Protein AF-A0A4U8TA35-F1 (afdb_monomer_lite)

Secondary structure (DSSP, 8-state):
-BT--S-TTSHHHHHHHHHHHTT-----B-TT-EEETTEEEBSSHHHHHHHHHHTT----EEEE-S-GGGHHHHHHHHHHHHHHTT-TT--S--S---S------------------------PPP-PPPPTHHHHHHHT-S--TTT-EEEEPTT---HHHHHHHHHTT-EEE-S--HHHHHHHHH----

InterPro domains:
  IPR003781 CoA-binding [PF13380] (1-81)
  IPR036291 NAD(P)-binding domain superfamily [SSF51735] (1-81)

Sequence (190 aa):
MVGLSPNVDKASYHVASFLLEKGYNIIPIYPKGGEILSKKAYTSLKEAFKDMCANNIQCDIIDIFRKSEALPSIVNEICMLGKLDSKQNLTNQSILNIADTLPSQNSPVNHKKVEKKLGFITSTPNPTQPNKSTEAAEILRPFNINNLCVWVQLGLHNSEAALIAKHHNLLYEEDSCIKLEYLRIFDKQC

Radius of gyration: 25.42 Å; chains: 1; bounding box: 47×54×79 Å

Organism: NCBI:txid50960

Structure (mmCIF, N/CA/C/O backbone):
data_AF-A0A4U8TA35-F1
#
_entry.id   AF-A0A4U8TA35-F1
#
loop_
_atom_site.group_PDB
_atom_site.id
_atom_site.type_symbol
_atom_site.label_atom_id
_atom_site.label_alt_id
_atom_site.label_comp_id
_atom_site.label_asym_id
_atom_site.label_entity_id
_atom_site.label_seq_id
_atom_site.pdbx_PDB_ins_code
_atom_site.Cartn_x
_atom_site.Cartn_y
_atom_site.Cartn_z
_atom_site.occupancy
_atom_site.B_iso_or_equiv
_atom_site.auth_seq_id
_atom_site.auth_comp_id
_atom_site.auth_asym_id
_atom_site.auth_atom_id
_atom_site.pdbx_PDB_model_num
ATOM 1 N N . MET A 1 1 ? 0.022 3.050 2.422 1.00 98.12 1 MET A N 1
ATOM 2 C CA . MET A 1 1 ? 0.532 2.566 1.122 1.00 98.12 1 MET A CA 1
ATOM 3 C C . MET A 1 1 ? 2.047 2.709 1.065 1.00 98.12 1 MET A C 1
ATOM 5 O O . MET A 1 1 ? 2.566 3.821 1.134 1.00 98.12 1 MET A O 1
ATOM 9 N N . VAL A 1 2 ? 2.761 1.588 0.988 1.00 98.56 2 VAL A N 1
ATOM 10 C CA . VAL A 1 2 ? 4.225 1.508 1.030 1.00 98.56 2 VAL A CA 1
ATOM 11 C C . VAL A 1 2 ? 4.807 1.536 -0.375 1.00 98.56 2 VAL A C 1
ATOM 13 O O . VAL A 1 2 ? 4.523 0.663 -1.187 1.00 98.56 2 VAL A O 1
ATOM 16 N N . GLY A 1 3 ? 5.664 2.516 -0.665 1.00 97.75 3 GLY A N 1
ATOM 17 C CA . GLY A 1 3 ? 6.230 2.690 -2.007 1.00 97.75 3 GLY A CA 1
ATOM 18 C C . GLY A 1 3 ? 5.351 3.515 -2.951 1.00 97.75 3 GLY A C 1
ATOM 19 O O . GLY A 1 3 ? 5.495 3.409 -4.171 1.00 97.75 3 GLY A O 1
ATOM 20 N N . LEU A 1 4 ? 4.468 4.359 -2.410 1.00 98.31 4 LEU A N 1
ATOM 21 C CA . LEU A 1 4 ? 3.754 5.356 -3.207 1.00 98.31 4 LEU A CA 1
ATOM 22 C C . LEU A 1 4 ? 4.761 6.378 -3.760 1.00 98.31 4 LEU A C 1
ATOM 24 O O . LEU A 1 4 ? 5.454 7.055 -3.003 1.00 98.31 4 LEU A O 1
ATOM 28 N N . SER A 1 5 ? 4.889 6.439 -5.086 1.00 97.69 5 SER A N 1
ATOM 29 C CA . SER A 1 5 ? 5.791 7.362 -5.778 1.00 97.69 5 SER A CA 1
ATOM 30 C C . SER A 1 5 ? 5.071 8.675 -6.098 1.00 97.69 5 SER A C 1
ATOM 32 O O . SER A 1 5 ? 3.899 8.618 -6.452 1.00 97.69 5 SER A O 1
ATOM 34 N N . PRO A 1 6 ? 5.745 9.842 -6.055 1.00 97.44 6 PRO A N 1
ATOM 35 C CA . PRO A 1 6 ? 5.184 11.098 -6.565 1.00 97.44 6 PRO A CA 1
ATOM 36 C C . PRO A 1 6 ? 5.146 11.176 -8.099 1.00 97.44 6 PRO A C 1
ATOM 38 O O . PRO A 1 6 ? 4.569 12.111 -8.643 1.00 97.44 6 PRO A O 1
ATOM 41 N N . ASN A 1 7 ? 5.802 10.249 -8.804 1.00 97.62 7 ASN A N 1
ATOM 42 C CA . ASN A 1 7 ? 5.814 10.246 -10.262 1.00 97.62 7 ASN A CA 1
ATOM 43 C C . ASN A 1 7 ? 4.465 9.734 -10.794 1.00 97.62 7 ASN A C 1
ATOM 45 O O . ASN A 1 7 ? 4.104 8.584 -10.538 1.00 97.62 7 ASN A O 1
ATOM 49 N N . VAL A 1 8 ? 3.786 10.584 -11.569 1.00 97.56 8 VAL A N 1
ATOM 50 C CA . VAL A 1 8 ? 2.464 10.332 -12.154 1.00 97.56 8 VAL A CA 1
ATOM 51 C C . VAL A 1 8 ? 2.419 9.125 -13.084 1.00 97.56 8 VAL A C 1
ATOM 53 O O . VAL A 1 8 ? 1.368 8.518 -13.188 1.00 97.56 8 VAL A O 1
ATOM 56 N N . ASP A 1 9 ? 3.543 8.726 -13.682 1.00 97.88 9 ASP A N 1
ATOM 57 C CA . ASP A 1 9 ? 3.626 7.581 -14.600 1.00 97.88 9 ASP A CA 1
ATOM 58 C C . ASP A 1 9 ? 3.715 6.232 -13.866 1.00 97.88 9 ASP A C 1
ATOM 60 O O . ASP A 1 9 ? 3.766 5.161 -14.479 1.00 97.88 9 ASP A O 1
ATOM 64 N N . LYS A 1 10 ? 3.845 6.244 -12.533 1.00 98.06 10 LYS A N 1
ATOM 65 C CA . LYS A 1 10 ? 3.997 5.017 -11.748 1.00 98.06 10 LYS A CA 1
ATOM 66 C C . LYS A 1 10 ? 2.636 4.433 -11.403 1.00 98.06 10 LYS A C 1
ATOM 68 O O . LYS A 1 10 ? 1.747 5.128 -10.925 1.00 98.06 10 LYS A O 1
ATOM 73 N N . ALA A 1 11 ? 2.532 3.108 -11.515 1.00 97.69 11 ALA A N 1
ATOM 74 C CA . ALA A 1 11 ? 1.341 2.359 -11.118 1.00 97.69 11 ALA A CA 1
ATOM 75 C C . ALA A 1 11 ? 0.879 2.697 -9.691 1.00 97.69 11 ALA A C 1
ATOM 77 O O . ALA A 1 11 ? -0.315 2.860 -9.461 1.00 97.69 11 ALA A O 1
ATOM 78 N N . SER A 1 12 ? 1.817 2.885 -8.754 1.00 98.12 12 SER A N 1
ATOM 79 C CA . SER A 1 12 ? 1.490 3.272 -7.381 1.00 98.12 12 SER A CA 1
ATOM 80 C C . SER A 1 12 ? 0.775 4.625 -7.300 1.00 98.12 12 SER A C 1
ATOM 82 O O . SER A 1 12 ? -0.188 4.749 -6.551 1.00 98.12 12 SER A O 1
ATOM 84 N N . TYR A 1 13 ? 1.163 5.612 -8.114 1.00 98.56 13 TYR A N 1
ATOM 85 C CA . TYR A 1 13 ? 0.468 6.899 -8.180 1.00 98.56 13 TYR A CA 1
ATOM 86 C C . TYR A 1 13 ? -0.964 6.723 -8.693 1.00 98.56 13 TYR A C 1
ATOM 88 O O . TYR A 1 13 ? -1.910 7.132 -8.027 1.00 98.56 13 TYR A O 1
ATOM 96 N N . HIS A 1 14 ? -1.142 6.035 -9.825 1.00 98.31 14 HIS A N 1
ATOM 97 C CA . HIS A 1 14 ? -2.466 5.816 -10.414 1.00 98.31 14 HIS A CA 1
ATOM 98 C C . HIS A 1 14 ? -3.417 5.020 -9.513 1.00 98.31 14 HIS A C 1
ATOM 100 O O . HIS A 1 14 ? -4.607 5.329 -9.451 1.00 98.31 14 HIS A O 1
ATOM 106 N N . VAL A 1 15 ? -2.918 3.987 -8.827 1.00 98.44 15 VAL A N 1
ATOM 107 C CA . VAL A 1 15 ? -3.723 3.196 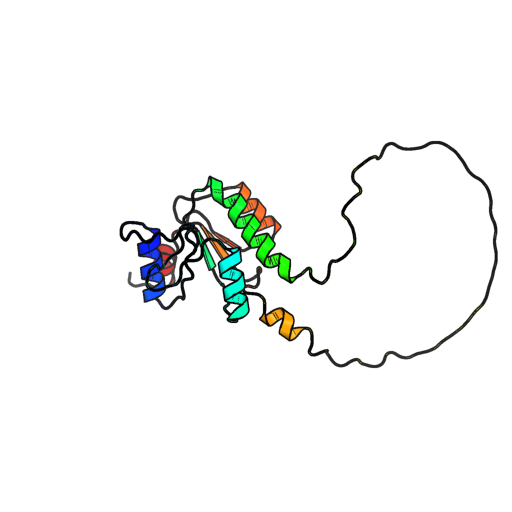-7.885 1.00 98.44 15 VAL A CA 1
ATOM 108 C C . VAL A 1 15 ? -4.117 4.043 -6.675 1.00 98.44 15 VAL A C 1
ATOM 110 O O . VAL A 1 15 ? -5.282 4.023 -6.285 1.00 98.44 15 VAL A O 1
ATOM 113 N N . ALA A 1 16 ? -3.200 4.844 -6.127 1.00 98.44 16 ALA A N 1
ATOM 114 C CA . ALA A 1 16 ? -3.514 5.744 -5.020 1.00 98.44 16 ALA A CA 1
ATOM 115 C C . ALA A 1 16 ? -4.544 6.814 -5.403 1.00 98.44 16 ALA A C 1
ATOM 117 O O . ALA A 1 16 ? -5.494 7.024 -4.652 1.00 98.44 16 ALA A O 1
ATOM 118 N N . SER A 1 17 ? -4.392 7.458 -6.566 1.00 98.31 17 SER A N 1
ATOM 119 C CA . SER A 1 17 ? -5.370 8.426 -7.083 1.00 98.31 17 SER A CA 1
ATOM 120 C C . SER A 1 17 ? -6.755 7.800 -7.214 1.00 98.31 17 SER A C 1
ATOM 122 O O . SER A 1 17 ? -7.724 8.359 -6.715 1.00 98.31 17 SER A O 1
ATOM 124 N N . PHE A 1 18 ? -6.835 6.598 -7.792 1.00 98.12 18 PHE A N 1
ATOM 125 C CA . PHE A 1 18 ? -8.090 5.860 -7.907 1.00 98.12 18 PHE A CA 1
ATOM 126 C C . PHE A 1 18 ? -8.733 5.583 -6.538 1.00 98.12 18 PHE A C 1
ATOM 128 O O . PHE A 1 18 ? -9.924 5.815 -6.358 1.00 98.12 18 PHE A O 1
ATOM 135 N N . LEU A 1 19 ? -7.963 5.111 -5.553 1.00 98.12 19 LEU A N 1
ATOM 136 C CA . LEU A 1 19 ? -8.498 4.843 -4.214 1.00 98.12 19 LEU A CA 1
ATOM 137 C C . LEU A 1 19 ? -8.971 6.131 -3.517 1.00 98.12 19 LEU A C 1
ATOM 139 O O . LEU A 1 19 ? -10.016 6.119 -2.868 1.00 98.12 19 LEU A O 1
ATOM 143 N N . LEU A 1 20 ? -8.259 7.251 -3.686 1.00 97.94 20 LEU A N 1
ATOM 144 C CA . LEU A 1 20 ? -8.697 8.558 -3.181 1.00 97.94 20 LEU A CA 1
ATOM 145 C C . LEU A 1 20 ? -10.021 9.000 -3.822 1.00 97.94 20 LEU A C 1
ATOM 147 O O . LEU A 1 20 ? -10.919 9.439 -3.108 1.00 97.94 20 LEU A O 1
ATOM 151 N N . GLU A 1 21 ? -10.174 8.844 -5.141 1.00 97.25 21 GLU A N 1
ATOM 152 C CA . GLU A 1 21 ? -11.424 9.142 -5.862 1.00 97.25 21 GLU A CA 1
ATOM 153 C C . GLU A 1 21 ? -12.600 8.293 -5.363 1.00 97.25 21 GLU A C 1
ATOM 155 O O . GLU A 1 21 ? -13.730 8.773 -5.293 1.00 97.25 21 GLU A O 1
ATOM 160 N N . LYS A 1 22 ? -12.341 7.039 -4.970 1.00 96.81 22 LYS A N 1
ATOM 161 C CA . LYS A 1 22 ? -13.341 6.146 -4.362 1.00 96.81 22 LYS A CA 1
ATOM 162 C C . LYS A 1 22 ? -13.596 6.427 -2.872 1.00 96.81 22 LYS A C 1
ATOM 164 O O . LYS A 1 22 ? -14.400 5.729 -2.261 1.00 96.81 22 LYS A O 1
ATOM 169 N N . GLY A 1 23 ? -12.957 7.446 -2.293 1.00 96.75 23 GLY A N 1
ATOM 170 C CA . GLY A 1 23 ? -13.204 7.908 -0.925 1.00 96.75 23 GLY A CA 1
ATOM 171 C C . GLY A 1 23 ? -12.348 7.243 0.155 1.00 96.75 23 GLY A C 1
ATOM 172 O O . GLY A 1 23 ? -12.594 7.467 1.340 1.00 96.75 23 GLY A O 1
ATOM 173 N N . TYR A 1 24 ? -11.333 6.453 -0.210 1.00 97.06 24 TYR A N 1
ATOM 174 C CA . TYR A 1 24 ? -10.387 5.912 0.768 1.00 97.06 24 TYR A CA 1
ATOM 175 C C . TYR A 1 24 ? -9.421 6.993 1.255 1.00 97.06 24 TYR A C 1
ATOM 177 O O . TYR A 1 24 ? -8.998 7.868 0.499 1.00 97.06 24 TYR A O 1
ATOM 185 N N . ASN A 1 25 ? -8.994 6.901 2.514 1.00 96.62 25 ASN A N 1
ATOM 186 C CA . ASN A 1 25 ? -7.897 7.720 3.015 1.00 96.62 25 ASN A CA 1
ATOM 187 C C . ASN A 1 25 ? -6.554 7.021 2.764 1.00 96.62 25 ASN A C 1
ATOM 189 O O . ASN A 1 25 ? -6.333 5.903 3.222 1.00 96.62 25 ASN A O 1
ATOM 193 N N . ILE A 1 26 ? -5.635 7.696 2.072 1.00 97.75 26 ILE A N 1
ATOM 194 C CA . ILE A 1 26 ? -4.298 7.166 1.788 1.00 97.75 26 ILE A CA 1
ATOM 195 C C . ILE A 1 26 ? -3.256 7.839 2.680 1.00 97.75 26 ILE A C 1
ATOM 197 O O . ILE A 1 26 ? -3.168 9.064 2.743 1.00 97.75 26 ILE A O 1
ATOM 201 N N . ILE A 1 27 ? -2.426 7.007 3.314 1.00 98.06 27 ILE A N 1
ATOM 202 C CA . ILE A 1 27 ? -1.228 7.404 4.062 1.00 98.06 27 ILE A CA 1
ATOM 203 C C . ILE A 1 27 ? 0.008 6.953 3.260 1.00 98.06 27 ILE A C 1
ATOM 205 O O . ILE A 1 27 ? 0.281 5.744 3.187 1.00 98.06 27 ILE A O 1
ATOM 209 N N . PRO A 1 28 ? 0.729 7.879 2.598 1.00 98.44 28 PRO A N 1
ATOM 210 C CA . PRO A 1 28 ? 1.915 7.560 1.806 1.00 98.44 28 PRO A CA 1
ATOM 211 C C . PRO A 1 28 ? 3.125 7.216 2.680 1.00 98.44 28 PRO A C 1
ATOM 213 O O . PRO A 1 28 ? 3.511 8.002 3.543 1.00 98.44 28 PRO A O 1
ATOM 216 N N . ILE A 1 29 ? 3.788 6.094 2.391 1.00 98.44 29 ILE A N 1
ATOM 217 C CA . ILE A 1 29 ? 5.139 5.803 2.888 1.00 98.44 29 ILE A CA 1
ATOM 218 C C . ILE A 1 29 ? 6.109 5.856 1.711 1.00 98.44 29 ILE A C 1
ATOM 220 O O . ILE A 1 29 ? 6.053 5.022 0.797 1.00 98.44 29 ILE A O 1
ATOM 224 N N . TYR A 1 30 ? 7.010 6.831 1.743 1.00 98.00 30 TYR A N 1
ATOM 225 C CA . TYR A 1 30 ? 8.006 7.075 0.712 1.00 98.00 30 TYR A CA 1
ATOM 226 C C . TYR A 1 30 ? 9.322 7.517 1.369 1.00 98.00 30 TYR A C 1
ATOM 228 O O . TYR A 1 30 ? 9.330 8.542 2.044 1.00 98.00 30 TYR A O 1
ATOM 236 N N . PRO A 1 31 ? 10.455 6.812 1.170 1.00 95.75 31 PRO A N 1
ATOM 237 C CA . PRO A 1 31 ? 11.688 7.072 1.926 1.00 95.75 31 PRO A CA 1
ATOM 238 C C . PRO A 1 31 ? 12.234 8.503 1.844 1.00 95.75 31 PRO A C 1
ATOM 240 O O . PRO A 1 31 ? 12.950 8.931 2.740 1.00 95.75 31 PRO A O 1
ATOM 243 N N . LYS A 1 32 ? 11.916 9.246 0.774 1.00 97.12 32 LYS A N 1
ATOM 244 C CA . LYS A 1 32 ? 12.340 10.648 0.619 1.00 97.12 32 LYS A CA 1
ATOM 245 C C . LYS A 1 32 ? 11.408 11.647 1.321 1.00 97.12 32 LYS A C 1
ATOM 247 O O . LYS A 1 32 ? 11.719 12.831 1.341 1.00 97.12 32 LYS A O 1
ATOM 252 N N . GLY A 1 33 ? 10.282 11.184 1.865 1.00 95.88 33 GLY A N 1
ATOM 253 C CA . GLY A 1 33 ? 9.245 12.018 2.465 1.00 95.88 33 GLY A CA 1
ATOM 254 C C . GLY A 1 33 ? 8.616 12.997 1.469 1.00 95.88 33 GLY A C 1
ATOM 255 O O . GLY A 1 33 ? 8.610 12.753 0.258 1.00 95.88 33 GLY A O 1
ATOM 256 N N . GLY A 1 34 ? 8.098 14.106 1.997 1.00 96.50 34 GLY A N 1
ATOM 257 C CA . GLY A 1 34 ? 7.492 15.195 1.230 1.00 96.50 34 GLY A CA 1
ATOM 258 C C . GLY A 1 34 ? 5.966 15.139 1.227 1.00 96.50 34 GLY A C 1
ATOM 259 O O . GLY A 1 34 ? 5.347 14.721 2.204 1.00 96.50 34 GLY A O 1
ATOM 260 N N . GLU A 1 35 ? 5.365 15.564 0.122 1.00 97.62 35 GLU A N 1
ATOM 261 C CA . GLU A 1 35 ? 3.920 15.537 -0.093 1.00 97.62 35 GLU A CA 1
ATOM 262 C C . GLU A 1 35 ? 3.618 14.783 -1.390 1.00 97.62 35 GLU A C 1
ATOM 264 O O . GLU A 1 35 ? 4.269 15.001 -2.414 1.00 97.62 35 GLU A O 1
ATOM 269 N N . ILE A 1 36 ? 2.656 13.864 -1.343 1.00 98.19 36 ILE A N 1
ATOM 270 C CA . ILE A 1 36 ? 2.201 13.094 -2.504 1.00 98.19 36 ILE A CA 1
ATOM 271 C C . ILE A 1 36 ? 0.678 13.100 -2.486 1.00 98.19 36 ILE A C 1
ATOM 273 O O . ILE A 1 36 ? 0.087 12.738 -1.472 1.00 98.19 36 ILE A O 1
ATOM 277 N N . LEU A 1 37 ? 0.043 13.501 -3.593 1.00 97.50 37 LEU A N 1
ATOM 278 C CA . LEU A 1 37 ? -1.423 13.590 -3.703 1.00 97.50 37 LEU A CA 1
ATOM 279 C C . LEU A 1 37 ? -2.052 14.435 -2.576 1.00 97.50 37 LEU A C 1
ATOM 281 O O . LEU A 1 37 ? -3.078 14.065 -2.009 1.00 97.50 37 LEU A O 1
ATOM 285 N N . SER A 1 38 ? -1.395 15.543 -2.209 1.00 97.56 38 SER A N 1
ATOM 286 C CA . SER A 1 38 ? -1.799 16.423 -1.099 1.00 97.56 38 SER A CA 1
ATOM 287 C C . SER A 1 38 ? -1.893 15.729 0.265 1.00 97.56 38 SER A C 1
ATOM 289 O O . SER A 1 38 ? -2.607 16.169 1.166 1.00 97.56 38 SER A O 1
ATOM 291 N N . LYS A 1 39 ? -1.162 14.623 0.432 1.00 97.56 39 LYS A N 1
ATOM 292 C CA . LYS A 1 39 ? -0.999 13.900 1.692 1.00 97.56 39 LYS A CA 1
ATOM 293 C C . LYS A 1 39 ? 0.467 13.953 2.108 1.00 97.56 39 LYS A C 1
ATOM 295 O O . LYS A 1 39 ? 1.367 13.755 1.289 1.00 97.56 39 LYS A O 1
ATOM 300 N N . LYS A 1 40 ? 0.708 14.170 3.401 1.00 97.88 40 LYS A N 1
ATOM 301 C CA . LYS A 1 40 ? 2.045 14.076 3.998 1.00 97.88 40 LYS A CA 1
ATOM 302 C C . LYS A 1 40 ? 2.606 12.670 3.776 1.00 97.88 40 LYS A C 1
ATOM 304 O O . LYS A 1 40 ? 1.974 11.690 4.162 1.00 97.88 40 LYS A O 1
ATOM 309 N N . ALA A 1 41 ? 3.790 12.578 3.181 1.00 98.31 41 ALA A N 1
ATOM 310 C CA . ALA A 1 41 ? 4.492 11.321 2.983 1.00 98.31 41 ALA A CA 1
ATOM 311 C C . ALA A 1 41 ? 5.486 11.067 4.117 1.00 98.31 41 ALA A C 1
ATOM 313 O O . ALA A 1 41 ? 6.387 11.870 4.367 1.00 98.31 41 ALA A O 1
ATOM 314 N N . TYR A 1 42 ? 5.332 9.923 4.777 1.00 98.38 42 TYR A N 1
ATOM 315 C CA . TYR A 1 42 ? 6.196 9.494 5.871 1.00 98.38 42 TYR A CA 1
ATOM 316 C C . TYR A 1 42 ? 7.372 8.692 5.336 1.00 98.38 42 TYR A C 1
ATOM 318 O O . TYR A 1 42 ? 7.270 7.984 4.331 1.00 98.38 42 TYR A O 1
ATOM 326 N N . THR A 1 43 ? 8.496 8.769 6.038 1.00 97.69 43 THR A N 1
ATOM 327 C CA . THR A 1 43 ? 9.733 8.106 5.605 1.00 97.69 43 THR A CA 1
ATOM 328 C C . THR A 1 43 ? 9.780 6.625 5.981 1.00 97.69 43 THR A C 1
ATOM 330 O O . THR A 1 43 ? 10.532 5.858 5.380 1.00 97.69 43 THR A O 1
ATOM 333 N N . SER A 1 44 ? 8.955 6.206 6.946 1.00 96.50 44 SER A N 1
ATOM 334 C CA . SER A 1 44 ? 8.885 4.834 7.455 1.00 96.50 44 SER A CA 1
ATOM 335 C C . SER A 1 44 ? 7.482 4.473 7.949 1.00 96.50 44 SER A C 1
ATOM 337 O O . SER A 1 44 ? 6.688 5.353 8.287 1.00 96.50 44 SER A O 1
ATOM 339 N N . LEU A 1 45 ? 7.198 3.168 8.034 1.00 94.81 45 LEU A N 1
ATOM 340 C CA . LEU A 1 45 ? 5.962 2.646 8.631 1.00 94.81 45 LEU A CA 1
ATOM 341 C C . LEU A 1 45 ? 5.829 3.072 10.095 1.00 94.81 45 LEU A C 1
ATOM 343 O O . LEU A 1 45 ? 4.778 3.554 10.505 1.00 94.81 45 LEU A O 1
ATOM 347 N N . LYS A 1 46 ? 6.920 2.974 10.860 1.00 92.81 46 LYS A N 1
ATOM 348 C CA . LYS A 1 46 ? 6.965 3.386 12.267 1.00 92.81 46 LYS A CA 1
ATOM 349 C C . LYS A 1 46 ? 6.547 4.844 12.487 1.00 92.81 46 LYS A C 1
ATOM 351 O O . LYS A 1 46 ? 5.802 5.129 13.422 1.00 92.81 46 LYS A O 1
ATOM 356 N N . GLU A 1 47 ? 7.040 5.768 11.661 1.00 94.44 47 GLU A N 1
ATOM 357 C CA . GLU A 1 47 ? 6.699 7.191 11.774 1.00 94.44 47 GLU A CA 1
ATOM 358 C C . GLU A 1 47 ? 5.214 7.433 11.485 1.00 94.44 47 GLU A C 1
ATOM 360 O O . GLU A 1 47 ? 4.539 8.100 12.268 1.00 94.44 47 GLU A O 1
ATOM 365 N N . ALA A 1 48 ? 4.701 6.843 10.403 1.00 94.56 48 ALA A N 1
ATOM 366 C CA . ALA A 1 48 ? 3.291 6.945 10.049 1.00 94.56 48 ALA A CA 1
ATOM 367 C C . ALA A 1 48 ? 2.391 6.379 11.148 1.00 94.56 48 ALA A C 1
ATOM 369 O O . ALA A 1 48 ? 1.441 7.036 11.557 1.00 94.56 48 ALA A O 1
ATOM 370 N N . PHE A 1 49 ? 2.716 5.201 11.681 1.00 90.25 49 PHE A N 1
ATOM 371 C CA . PHE A 1 49 ? 1.914 4.571 12.729 1.00 90.25 49 PHE A CA 1
ATOM 372 C C . PHE A 1 49 ? 1.871 5.394 14.008 1.00 90.25 49 PHE A C 1
ATOM 374 O O . PHE A 1 49 ? 0.803 5.538 14.590 1.00 90.25 49 PHE A O 1
ATOM 381 N N . LYS A 1 50 ? 2.991 6.002 14.414 1.00 90.25 50 LYS A N 1
ATOM 382 C CA . LYS A 1 50 ? 3.005 6.906 15.569 1.00 90.25 50 LYS A CA 1
ATOM 383 C C . LYS A 1 50 ? 2.024 8.068 15.388 1.00 90.25 50 LYS A C 1
ATOM 385 O O . LYS A 1 50 ? 1.324 8.429 16.332 1.00 90.25 50 LYS A O 1
ATOM 390 N N . ASP A 1 51 ? 1.982 8.649 14.193 1.00 92.50 51 ASP A N 1
ATOM 391 C CA . ASP A 1 51 ? 1.067 9.747 13.884 1.00 92.50 51 ASP A CA 1
ATOM 392 C C . ASP A 1 51 ? -0.391 9.264 13.823 1.00 92.50 51 ASP A C 1
ATOM 394 O O . ASP A 1 51 ? -1.285 9.907 14.365 1.00 92.50 51 ASP A O 1
ATOM 398 N N . MET A 1 52 ? -0.639 8.083 13.253 1.00 91.25 52 MET A N 1
ATOM 399 C CA . MET A 1 52 ? -1.967 7.462 13.237 1.00 91.25 52 MET A CA 1
ATOM 400 C C . MET A 1 52 ? -2.504 7.203 14.648 1.00 91.25 52 MET A C 1
ATOM 402 O O . MET A 1 52 ? -3.643 7.567 14.921 1.00 91.25 52 MET A O 1
ATOM 406 N N . CYS A 1 53 ? -1.684 6.667 15.561 1.00 86.81 53 CYS A N 1
ATOM 407 C CA . CYS A 1 53 ? -2.043 6.505 16.976 1.00 86.81 53 CYS A CA 1
ATOM 408 C C . CYS A 1 53 ? -2.438 7.837 17.616 1.00 86.81 53 CYS A C 1
ATOM 410 O O . CYS A 1 53 ? -3.469 7.931 18.277 1.00 86.81 53 CYS A O 1
ATOM 412 N N . ALA A 1 54 ? -1.618 8.874 17.417 1.00 88.25 54 ALA A N 1
ATOM 413 C CA . ALA A 1 54 ? -1.838 10.187 18.019 1.00 88.25 54 ALA A CA 1
ATOM 414 C C . ALA A 1 54 ? -3.138 10.848 17.532 1.00 88.25 54 ALA A C 1
ATOM 416 O O . ALA A 1 54 ? -3.760 11.600 18.278 1.00 88.25 54 ALA A O 1
ATOM 417 N N . ASN A 1 55 ? -3.552 10.545 16.300 1.00 89.00 55 ASN A N 1
ATOM 418 C CA . ASN A 1 55 ? -4.759 11.081 15.678 1.00 89.00 55 ASN A CA 1
ATOM 419 C C . ASN A 1 55 ? -5.938 10.090 15.682 1.00 89.00 55 ASN A C 1
ATOM 421 O O . ASN A 1 55 ? -6.957 10.361 15.050 1.00 89.00 55 ASN A O 1
ATOM 425 N N . ASN A 1 56 ? -5.815 8.955 16.381 1.00 88.00 56 ASN A N 1
ATOM 426 C CA . ASN A 1 56 ? -6.836 7.908 16.467 1.00 88.00 56 ASN A CA 1
ATOM 427 C C . ASN A 1 56 ? -7.322 7.396 15.090 1.00 88.00 56 ASN A C 1
ATOM 429 O O . ASN A 1 56 ? -8.514 7.178 14.869 1.00 88.00 56 ASN A O 1
ATOM 433 N N . ILE A 1 57 ? -6.394 7.238 14.144 1.00 89.25 57 ILE A N 1
ATOM 434 C CA . ILE A 1 57 ? -6.664 6.755 12.786 1.00 89.25 57 ILE A CA 1
ATOM 435 C C . ILE A 1 57 ? -6.396 5.250 12.728 1.00 89.25 57 ILE A C 1
ATOM 437 O O . ILE A 1 57 ? -5.301 4.802 13.066 1.00 89.25 57 ILE A O 1
ATOM 441 N N . GLN A 1 58 ? -7.376 4.488 12.243 1.00 88.50 58 GLN A N 1
ATOM 442 C CA . GLN A 1 58 ? -7.249 3.050 12.003 1.00 88.50 58 GLN A CA 1
ATOM 443 C C . GLN A 1 58 ? -6.721 2.752 10.590 1.00 88.50 58 GLN A C 1
ATOM 445 O O . GLN A 1 58 ? -6.984 3.499 9.645 1.00 88.50 58 GLN A O 1
ATOM 450 N N . CYS A 1 59 ? -5.972 1.659 10.448 1.00 91.50 59 CYS A N 1
ATOM 451 C CA . CYS A 1 59 ? -5.496 1.118 9.180 1.00 91.50 59 CYS A CA 1
ATOM 452 C C . CYS A 1 59 ? -6.182 -0.216 8.881 1.00 91.50 59 CYS A C 1
ATOM 454 O O . CYS A 1 59 ? -6.026 -1.167 9.643 1.00 91.50 59 CYS A O 1
ATOM 456 N N . ASP A 1 60 ? -6.869 -0.297 7.744 1.00 93.94 60 ASP A N 1
ATOM 457 C CA . ASP A 1 60 ? -7.498 -1.541 7.282 1.00 93.94 60 ASP A CA 1
ATOM 458 C C . ASP A 1 60 ? -6.595 -2.319 6.316 1.00 93.94 60 ASP A C 1
ATOM 460 O O . ASP A 1 60 ? -6.542 -3.548 6.342 1.00 93.94 60 ASP A O 1
ATOM 464 N N . ILE A 1 61 ? -5.861 -1.602 5.454 1.00 96.38 61 ILE A N 1
ATOM 465 C CA . ILE A 1 61 ? -5.047 -2.195 4.386 1.00 96.38 61 ILE A CA 1
ATOM 466 C C . ILE A 1 61 ? -3.674 -1.522 4.303 1.00 96.38 61 ILE A C 1
ATOM 468 O O . ILE A 1 61 ? -3.561 -0.299 4.167 1.00 96.38 61 ILE A O 1
ATOM 472 N N . ILE A 1 62 ? -2.613 -2.333 4.284 1.00 97.81 62 ILE A N 1
ATOM 473 C CA . ILE A 1 62 ? -1.263 -1.902 3.909 1.00 97.81 62 ILE A CA 1
ATOM 474 C C . ILE A 1 62 ? -0.963 -2.399 2.500 1.00 97.81 62 ILE A C 1
ATOM 476 O O . ILE A 1 62 ? -0.537 -3.531 2.297 1.00 97.81 62 ILE A O 1
ATOM 480 N N . ASP A 1 63 ? -1.169 -1.506 1.538 1.00 98.62 63 ASP A N 1
ATOM 481 C CA . ASP A 1 63 ? -0.891 -1.731 0.119 1.00 98.62 63 ASP A CA 1
ATOM 482 C C . ASP A 1 63 ? 0.598 -1.503 -0.211 1.00 98.62 63 ASP A C 1
ATOM 484 O O . ASP A 1 63 ? 1.137 -0.435 0.112 1.00 98.62 63 ASP A O 1
ATOM 488 N N . ILE A 1 64 ? 1.276 -2.486 -0.815 1.00 98.69 64 ILE A N 1
ATOM 489 C CA . ILE A 1 64 ? 2.736 -2.537 -0.993 1.00 98.69 64 ILE A CA 1
ATOM 490 C C . ILE A 1 64 ? 3.134 -2.552 -2.478 1.00 98.69 64 ILE A C 1
ATOM 492 O O . ILE A 1 64 ? 2.841 -3.485 -3.219 1.00 98.69 64 ILE A O 1
ATOM 496 N N . PHE A 1 65 ? 3.940 -1.556 -2.866 1.00 98.44 65 PHE A N 1
ATOM 497 C CA . PHE A 1 65 ? 4.580 -1.397 -4.183 1.00 98.44 65 PHE A CA 1
ATOM 498 C C . PHE A 1 65 ? 6.116 -1.488 -4.105 1.00 98.44 65 PHE A C 1
ATOM 500 O O . PHE A 1 65 ? 6.855 -0.826 -4.842 1.00 98.44 65 PHE A O 1
ATOM 507 N N . ARG A 1 66 ? 6.635 -2.260 -3.150 1.00 98.06 66 ARG A N 1
ATOM 508 C CA . A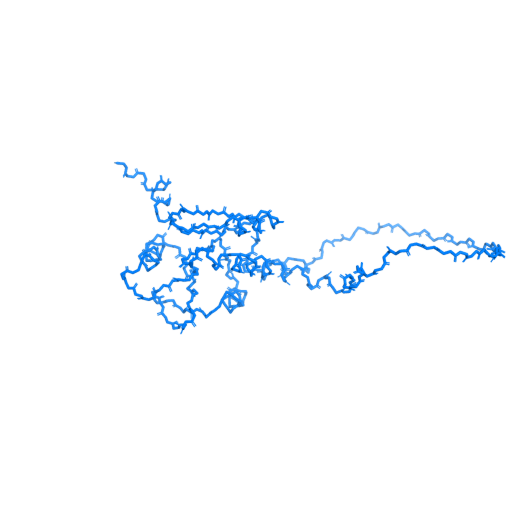RG A 1 66 ? 8.072 -2.534 -3.008 1.00 98.06 66 ARG A CA 1
ATOM 509 C C . ARG A 1 66 ? 8.393 -3.888 -3.628 1.00 98.06 66 ARG A C 1
ATOM 511 O O . ARG A 1 66 ? 7.558 -4.778 -3.607 1.00 98.06 66 ARG A O 1
ATOM 518 N N . LYS A 1 67 ? 9.606 -4.027 -4.171 1.00 97.94 67 LYS A N 1
ATOM 519 C CA . LYS A 1 67 ? 10.051 -5.267 -4.820 1.00 97.94 67 LYS A CA 1
ATOM 520 C C . LYS A 1 67 ? 9.918 -6.477 -3.889 1.00 97.94 67 LYS A C 1
ATOM 522 O O . LYS A 1 67 ? 10.069 -6.327 -2.674 1.00 97.94 67 LYS A O 1
ATOM 527 N N . SER A 1 68 ? 9.725 -7.653 -4.480 1.00 98.44 68 SER A N 1
ATOM 528 C CA . SER A 1 68 ? 9.532 -8.932 -3.791 1.00 98.44 68 SER A CA 1
ATOM 529 C C . SER A 1 68 ? 10.576 -9.230 -2.711 1.00 98.44 68 SER A C 1
ATOM 531 O O . SER A 1 68 ? 10.241 -9.767 -1.658 1.00 98.44 68 SER A O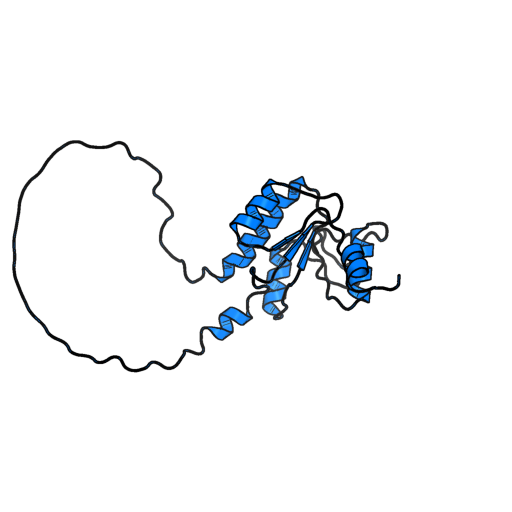 1
ATOM 533 N N . GLU A 1 69 ? 11.836 -8.837 -2.911 1.00 98.31 69 GLU A N 1
ATOM 534 C CA . GLU A 1 69 ? 12.919 -9.106 -1.954 1.00 98.31 69 GLU A CA 1
ATOM 535 C C . GLU A 1 69 ? 12.794 -8.274 -0.668 1.00 98.31 69 GLU A C 1
ATOM 537 O O . GLU A 1 69 ? 13.349 -8.632 0.366 1.00 98.31 69 GLU A O 1
ATOM 542 N N . ALA A 1 70 ? 12.060 -7.158 -0.708 1.00 98.06 70 ALA A N 1
ATOM 543 C CA . ALA A 1 70 ? 11.825 -6.318 0.462 1.00 98.06 70 ALA A CA 1
ATOM 544 C C . ALA A 1 70 ? 10.632 -6.792 1.310 1.00 98.06 70 ALA A C 1
ATOM 546 O O . ALA A 1 70 ? 10.490 -6.345 2.450 1.00 98.06 70 ALA A O 1
ATOM 547 N N . LEU A 1 71 ? 9.773 -7.666 0.772 1.00 98.44 71 LEU A N 1
ATOM 548 C CA . LEU A 1 71 ? 8.524 -8.072 1.420 1.00 98.44 71 LEU A CA 1
ATOM 549 C C . LEU A 1 71 ? 8.731 -8.750 2.784 1.00 98.44 71 LEU A C 1
ATOM 551 O O . LEU A 1 71 ? 8.031 -8.342 3.710 1.00 98.44 71 LEU A O 1
ATOM 555 N N . PRO A 1 72 ? 9.687 -9.686 2.981 1.00 98.50 72 PRO A N 1
ATOM 556 C CA . PRO A 1 72 ? 9.853 -10.346 4.280 1.00 98.50 72 PRO A CA 1
ATOM 557 C C . PRO A 1 72 ? 10.135 -9.351 5.410 1.00 98.50 72 PRO A C 1
ATOM 55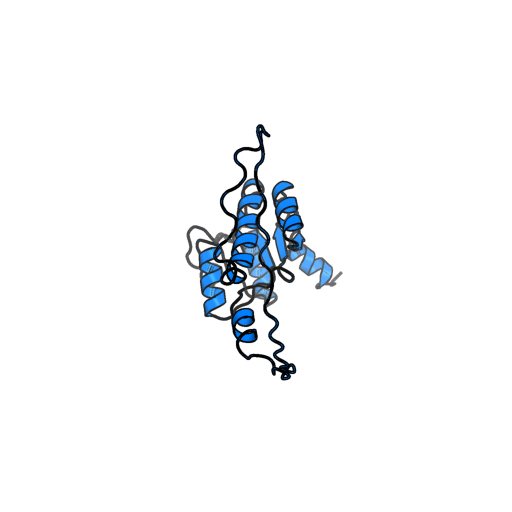9 O O . PRO A 1 72 ? 9.503 -9.394 6.464 1.00 98.50 72 PRO A O 1
ATOM 562 N N . SER A 1 73 ? 11.025 -8.386 5.153 1.00 97.94 73 SER A N 1
ATOM 563 C CA . SER A 1 73 ? 11.376 -7.342 6.120 1.00 97.94 73 SER A CA 1
ATOM 564 C C . SER A 1 73 ? 10.183 -6.436 6.444 1.00 97.94 73 SER A C 1
ATOM 566 O O . SER A 1 73 ? 9.902 -6.181 7.615 1.00 97.94 73 SER A O 1
ATOM 568 N N . ILE A 1 74 ? 9.429 -6.014 5.422 1.00 97.69 74 ILE A N 1
ATOM 569 C CA . ILE A 1 74 ? 8.252 -5.151 5.590 1.00 97.69 74 ILE A CA 1
ATOM 570 C C . ILE A 1 74 ? 7.146 -5.872 6.373 1.00 97.69 74 ILE A C 1
ATOM 572 O O . ILE A 1 74 ? 6.602 -5.312 7.321 1.00 97.69 74 ILE A O 1
ATOM 576 N N . VAL A 1 75 ? 6.819 -7.116 6.011 1.00 97.06 75 VAL A N 1
ATOM 577 C CA . VAL A 1 75 ? 5.777 -7.899 6.697 1.00 97.06 75 VAL A CA 1
ATOM 578 C C . VAL A 1 75 ? 6.161 -8.156 8.150 1.00 97.06 75 VAL A C 1
ATOM 580 O O . VAL A 1 75 ? 5.324 -8.009 9.043 1.00 97.06 75 VAL A O 1
ATOM 583 N N . ASN A 1 76 ? 7.431 -8.474 8.412 1.00 95.56 76 ASN A N 1
ATOM 584 C CA . ASN A 1 76 ? 7.924 -8.624 9.774 1.00 95.56 76 ASN A CA 1
ATOM 585 C C . ASN A 1 76 ? 7.824 -7.307 10.566 1.00 95.56 76 ASN A C 1
ATOM 587 O O . ASN A 1 76 ? 7.361 -7.322 11.704 1.00 95.56 76 ASN A O 1
ATOM 591 N N . GLU A 1 77 ? 8.188 -6.164 9.973 1.00 94.81 77 GLU A N 1
ATOM 592 C CA . GLU A 1 77 ? 8.030 -4.845 10.605 1.00 94.81 77 GLU A CA 1
ATOM 593 C C . GLU A 1 77 ? 6.563 -4.568 10.972 1.00 94.81 77 GLU A C 1
ATOM 595 O O . GLU A 1 77 ? 6.280 -4.206 12.114 1.00 94.81 77 GLU A O 1
ATOM 600 N N . ILE A 1 78 ? 5.621 -4.808 10.053 1.00 93.88 78 ILE A N 1
ATOM 601 C CA . ILE A 1 78 ? 4.173 -4.645 10.284 1.00 93.88 78 ILE A CA 1
ATOM 602 C C . ILE A 1 78 ? 3.709 -5.525 11.447 1.00 93.88 78 ILE A C 1
ATOM 604 O O . ILE A 1 78 ? 3.043 -5.055 12.371 1.00 93.88 78 ILE A O 1
ATOM 608 N N . CYS A 1 79 ? 4.112 -6.794 11.435 1.00 90.62 79 CYS A N 1
ATOM 609 C CA . CYS A 1 79 ? 3.809 -7.752 12.487 1.00 90.62 79 CYS A CA 1
ATOM 610 C C . CYS A 1 79 ? 4.356 -7.325 13.853 1.00 90.62 79 CYS A C 1
ATOM 612 O O . CYS A 1 79 ? 3.694 -7.525 14.872 1.00 90.62 79 CYS A O 1
ATOM 614 N N . MET A 1 80 ? 5.569 -6.771 13.895 1.00 87.75 80 MET A N 1
ATOM 615 C CA . MET A 1 80 ? 6.170 -6.275 15.131 1.00 87.75 80 MET A CA 1
ATOM 616 C C . MET A 1 80 ? 5.450 -5.027 15.623 1.00 87.75 80 MET A C 1
ATOM 618 O O . MET A 1 80 ? 5.086 -4.969 16.793 1.00 87.75 80 MET A O 1
ATOM 622 N N . LEU A 1 81 ? 5.182 -4.061 14.747 1.00 84.62 81 LEU A N 1
ATOM 623 C CA . LEU A 1 81 ? 4.476 -2.832 15.106 1.00 84.62 81 LEU A CA 1
ATOM 624 C C . LEU A 1 81 ? 3.056 -3.119 15.613 1.00 84.62 81 LEU A C 1
ATOM 626 O O . LEU A 1 81 ? 2.661 -2.548 16.622 1.00 84.62 81 LEU A O 1
ATOM 630 N N . GLY A 1 82 ? 2.348 -4.086 15.022 1.00 74.50 82 GLY A N 1
ATOM 631 C CA . GLY A 1 82 ? 1.050 -4.545 15.530 1.00 74.50 82 GLY A CA 1
ATOM 632 C C . GLY A 1 82 ? 1.111 -5.276 16.879 1.00 74.50 82 GLY A C 1
ATOM 633 O O . GLY A 1 82 ? 0.118 -5.332 17.599 1.00 74.50 82 GLY A O 1
ATOM 634 N N . LYS A 1 83 ? 2.272 -5.839 17.248 1.00 69.56 83 LYS A N 1
ATOM 635 C CA . LYS A 1 83 ? 2.491 -6.558 18.519 1.00 69.56 83 LYS A CA 1
ATOM 636 C C . LYS A 1 83 ? 3.079 -5.683 19.627 1.00 69.56 83 LYS A C 1
ATOM 638 O O . LYS A 1 83 ? 2.896 -6.007 20.802 1.00 69.56 83 LYS A O 1
ATOM 643 N N . LEU A 1 84 ? 3.791 -4.607 19.286 1.00 51.66 84 LEU A N 1
ATOM 644 C CA . LEU A 1 84 ? 4.497 -3.752 20.247 1.00 51.66 84 LEU A CA 1
ATOM 645 C C . LEU A 1 84 ? 3.549 -3.042 21.233 1.00 51.66 84 LEU A C 1
ATOM 647 O O . LEU A 1 84 ? 3.966 -2.756 22.352 1.00 51.66 84 LEU A O 1
ATOM 651 N N . ASP A 1 85 ? 2.257 -2.935 20.912 1.00 47.75 85 ASP A N 1
ATOM 652 C CA . ASP A 1 85 ? 1.230 -2.401 21.822 1.00 47.75 85 ASP A CA 1
ATOM 653 C C . ASP A 1 85 ? 0.536 -3.466 22.696 1.00 47.75 85 ASP A C 1
ATOM 655 O O . ASP A 1 85 ? -0.284 -3.144 23.555 1.00 47.75 85 ASP A O 1
ATOM 659 N N . SER A 1 86 ? 0.873 -4.752 22.530 1.00 43.19 86 SER A N 1
ATOM 660 C CA . SER A 1 86 ? 0.421 -5.834 23.427 1.00 43.19 86 SER A CA 1
ATOM 661 C C . SER A 1 86 ? 1.390 -6.077 24.594 1.00 43.19 86 SER A C 1
ATOM 663 O O . SER A 1 86 ? 1.040 -6.747 25.565 1.00 43.19 86 SER A O 1
ATOM 665 N N . LYS A 1 87 ? 2.627 -5.560 24.511 1.00 37.88 87 LYS A N 1
ATOM 666 C CA . LYS A 1 87 ? 3.745 -5.929 25.400 1.00 37.88 87 LYS A CA 1
ATOM 667 C C . LYS A 1 87 ? 4.299 -4.809 26.291 1.00 37.88 87 LYS A C 1
ATOM 669 O O . LYS A 1 87 ? 5.391 -4.962 26.823 1.00 37.88 87 LYS A O 1
ATOM 674 N N . GLN A 1 88 ? 3.495 -3.802 26.637 1.00 38.34 88 GLN A N 1
ATOM 675 C CA . GLN A 1 88 ? 3.628 -3.165 27.965 1.00 38.34 88 GLN A CA 1
ATOM 676 C C . GLN A 1 88 ? 3.017 -4.039 29.092 1.00 38.34 88 GLN A C 1
ATOM 678 O O . GLN A 1 88 ? 2.808 -3.570 30.204 1.00 38.34 88 GLN A O 1
ATOM 683 N N . ASN A 1 89 ? 2.756 -5.327 28.816 1.00 36.00 89 ASN A N 1
ATOM 684 C CA . ASN A 1 89 ? 2.411 -6.357 29.804 1.00 36.00 89 ASN A CA 1
ATOM 685 C C . ASN A 1 89 ? 3.277 -7.636 29.712 1.00 36.00 89 ASN A C 1
ATOM 687 O O . ASN A 1 89 ? 2.918 -8.668 30.266 1.00 36.00 89 ASN A O 1
ATOM 691 N N . LEU A 1 90 ? 4.429 -7.591 29.027 1.00 41.53 90 LEU A N 1
ATOM 692 C CA . LEU A 1 90 ? 5.469 -8.625 29.145 1.00 41.53 90 LEU A CA 1
ATOM 693 C C . LEU A 1 90 ? 6.832 -7.966 29.382 1.00 41.53 90 LEU A C 1
ATOM 695 O O . LEU A 1 90 ? 7.738 -8.027 28.552 1.00 41.53 90 LEU A O 1
ATOM 699 N N . THR A 1 91 ? 6.983 -7.327 30.537 1.00 37.38 91 THR A N 1
ATOM 700 C CA . THR A 1 91 ? 8.300 -7.168 31.151 1.00 37.38 91 THR A CA 1
ATOM 701 C C . THR A 1 91 ? 8.638 -8.446 31.918 1.00 37.38 91 THR A C 1
ATOM 703 O O . THR A 1 91 ? 7.834 -8.960 32.688 1.00 37.38 91 THR A O 1
ATOM 706 N N . ASN A 1 92 ? 9.860 -8.934 31.697 1.00 45.00 92 ASN A N 1
ATOM 707 C CA . ASN A 1 92 ? 10.550 -9.969 32.470 1.00 45.00 92 ASN A CA 1
ATOM 708 C C . ASN A 1 92 ? 9.953 -11.383 32.439 1.00 45.00 92 ASN A C 1
ATOM 710 O O . ASN A 1 92 ? 9.308 -11.807 33.387 1.00 45.00 92 ASN A O 1
ATOM 714 N N . GLN A 1 93 ? 10.301 -12.158 31.410 1.00 43.03 93 GLN A N 1
ATOM 715 C CA . GLN A 1 93 ? 10.966 -13.464 31.553 1.00 43.03 93 GLN A CA 1
ATOM 716 C C . GLN A 1 93 ? 11.176 -14.083 30.167 1.00 43.03 93 GLN A C 1
ATOM 718 O O . GLN A 1 93 ? 10.342 -13.919 29.283 1.00 43.03 93 GLN A O 1
ATOM 723 N N . SER A 1 94 ? 12.278 -14.818 30.003 1.00 38.53 94 SER A N 1
ATOM 724 C CA . SER A 1 94 ? 12.705 -15.575 28.810 1.00 38.53 94 SER A CA 1
ATOM 725 C C . SER A 1 94 ? 13.429 -14.820 27.678 1.00 38.53 94 SER A C 1
ATOM 727 O O . SER A 1 94 ? 13.167 -15.027 26.499 1.00 38.53 94 SER A O 1
ATOM 729 N N . ILE A 1 95 ? 14.457 -14.039 28.031 1.00 39.03 95 ILE A N 1
ATOM 730 C CA . ILE A 1 95 ? 15.736 -14.135 27.303 1.00 39.03 95 ILE A CA 1
ATOM 731 C C . ILE A 1 95 ? 16.680 -14.936 28.206 1.00 39.03 95 ILE A C 1
ATOM 733 O O . ILE A 1 95 ? 16.690 -14.709 29.414 1.00 39.03 95 ILE A O 1
ATOM 737 N N . LEU A 1 96 ? 17.458 -15.829 27.587 1.00 36.31 96 LEU A N 1
ATOM 738 C CA . LEU A 1 96 ? 18.418 -16.789 28.153 1.00 36.31 96 LEU A CA 1
ATOM 739 C C . LEU A 1 96 ? 17.781 -18.099 28.636 1.00 36.31 96 LEU A C 1
ATOM 741 O O . LEU A 1 96 ? 17.234 -18.159 29.729 1.00 36.31 96 LEU A O 1
ATOM 745 N N . ASN A 1 97 ? 17.835 -19.132 27.785 1.00 38.31 97 ASN A N 1
ATOM 746 C CA . ASN A 1 97 ? 18.210 -20.513 28.137 1.00 38.31 97 ASN A CA 1
ATOM 747 C C . ASN A 1 97 ? 18.048 -21.427 26.911 1.00 38.31 97 ASN A C 1
ATOM 749 O O . ASN A 1 97 ? 17.153 -22.262 26.846 1.00 38.31 97 ASN A O 1
ATOM 753 N N . ILE A 1 98 ? 18.932 -21.258 25.925 1.00 35.59 98 ILE A N 1
ATOM 754 C CA . ILE A 1 98 ? 19.344 -22.364 25.050 1.00 35.59 98 ILE A CA 1
ATOM 755 C 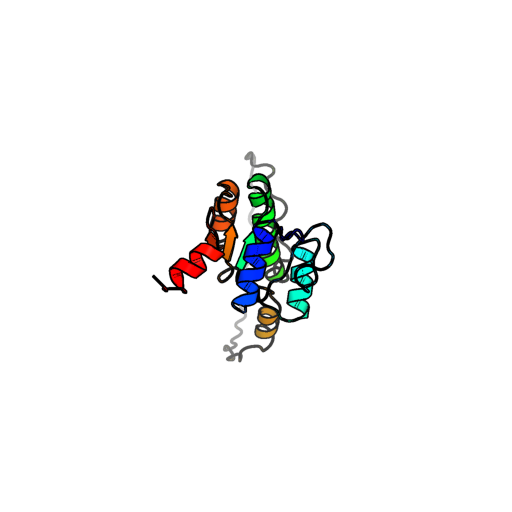C . ILE A 1 98 ? 20.869 -22.288 24.946 1.00 35.59 98 ILE A C 1
ATOM 757 O O . ILE A 1 98 ? 21.442 -21.956 23.915 1.00 35.59 98 ILE A O 1
ATOM 761 N N . ALA A 1 99 ? 21.517 -22.507 26.081 1.00 34.59 99 ALA A N 1
ATOM 762 C CA . ALA A 1 99 ? 22.879 -22.995 26.139 1.00 34.59 99 ALA A CA 1
ATOM 763 C C . ALA A 1 99 ? 22.856 -24.150 27.146 1.00 34.59 99 ALA A C 1
ATOM 765 O O . ALA A 1 99 ? 22.314 -24.009 28.239 1.00 34.59 99 ALA A O 1
ATOM 766 N N . ASP A 1 100 ? 23.386 -25.287 26.708 1.00 31.28 100 ASP A N 1
ATOM 767 C CA . ASP A 1 100 ? 23.817 -26.429 27.512 1.00 31.28 100 ASP A CA 1
ATOM 768 C C . ASP A 1 100 ? 22.734 -27.343 28.113 1.00 31.28 100 ASP A C 1
ATOM 770 O O . ASP A 1 100 ? 22.346 -27.261 29.275 1.00 31.28 100 ASP A O 1
ATOM 774 N N . THR A 1 101 ? 22.332 -28.344 27.325 1.00 31.80 101 THR A N 1
ATOM 775 C CA . THR A 1 101 ? 21.912 -29.651 27.858 1.00 31.80 101 THR A CA 1
ATOM 776 C C . THR A 1 101 ? 22.901 -30.727 27.410 1.00 31.80 101 THR A C 1
ATOM 778 O O . THR A 1 101 ? 22.764 -31.313 26.341 1.00 31.80 101 THR A O 1
ATOM 781 N N . LEU A 1 102 ? 23.887 -31.013 28.266 1.00 30.25 102 LEU A N 1
ATOM 782 C CA . LEU A 1 102 ? 24.508 -32.336 28.379 1.00 30.25 102 LEU A CA 1
ATOM 783 C C . LEU A 1 102 ? 24.310 -32.832 29.827 1.00 30.25 102 LEU A C 1
ATOM 785 O O . LEU A 1 102 ? 24.537 -32.059 30.759 1.00 30.25 102 LEU A O 1
ATOM 789 N N . PRO A 1 103 ? 23.859 -34.081 30.049 1.00 30.42 103 PRO A N 1
ATOM 790 C CA . PRO A 1 103 ? 23.427 -34.531 31.367 1.00 30.42 103 PRO A CA 1
ATOM 791 C C . PRO A 1 103 ? 24.536 -35.155 32.235 1.00 30.42 103 PRO A C 1
ATOM 793 O O . PRO A 1 103 ? 25.314 -35.979 31.769 1.00 30.42 103 PRO A O 1
ATOM 796 N N . SER A 1 104 ? 24.414 -34.868 33.540 1.00 29.70 104 SER A N 1
ATOM 797 C CA . SER A 1 104 ? 24.581 -35.779 34.692 1.00 29.70 104 SER A CA 1
ATOM 798 C C . SER A 1 104 ? 25.981 -36.282 35.069 1.00 29.70 104 SER A C 1
ATOM 800 O O . SER A 1 104 ? 26.603 -36.988 34.288 1.00 29.70 104 SER A O 1
ATOM 802 N N . GLN A 1 105 ? 26.374 -36.095 36.342 1.00 27.55 105 GLN A N 1
ATOM 803 C CA . GLN A 1 105 ? 26.561 -37.207 37.299 1.00 27.55 105 GLN A CA 1
ATOM 804 C C . GLN A 1 105 ? 26.748 -36.734 38.762 1.00 27.55 105 GLN A C 1
ATOM 806 O O . GLN A 1 105 ? 27.487 -35.787 39.019 1.00 27.55 105 GLN A O 1
ATOM 811 N N . ASN A 1 106 ? 26.170 -37.531 39.683 1.00 30.11 106 ASN A N 1
ATOM 812 C CA . ASN A 1 106 ? 26.414 -37.666 41.138 1.00 30.11 106 ASN A CA 1
ATOM 813 C C . ASN A 1 106 ? 25.785 -36.617 42.075 1.00 30.11 106 ASN A C 1
ATOM 815 O O . ASN A 1 106 ? 25.914 -35.427 41.845 1.00 30.11 106 ASN A O 1
ATOM 819 N N . SER A 1 107 ? 25.237 -36.914 43.256 1.00 31.22 107 SER A N 1
ATOM 820 C CA . SER A 1 107 ? 24.644 -38.072 43.957 1.00 31.22 107 SER A CA 1
ATOM 821 C C . SER A 1 107 ? 24.169 -37.508 45.333 1.00 31.22 107 SER A C 1
ATOM 823 O O . SER A 1 107 ? 24.436 -36.340 45.620 1.00 31.22 107 SER A O 1
ATOM 825 N N . PRO A 1 108 ? 23.421 -38.249 46.172 1.00 38.44 108 PRO A N 1
ATOM 826 C CA . PRO A 1 108 ? 22.386 -37.712 47.069 1.00 38.44 108 PRO A CA 1
ATOM 827 C C . PRO A 1 108 ? 22.926 -37.226 48.424 1.00 38.44 108 PRO A C 1
ATOM 829 O O . PRO A 1 108 ? 24.067 -37.530 48.749 1.00 38.44 108 PRO A O 1
ATOM 832 N N . VAL A 1 109 ? 22.087 -36.561 49.244 1.00 27.59 109 VAL A N 1
ATOM 833 C CA . VAL A 1 109 ? 21.903 -36.881 50.685 1.00 27.59 109 VAL A CA 1
ATOM 834 C C . VAL A 1 109 ? 20.889 -35.956 51.404 1.00 27.59 109 VAL A C 1
ATOM 836 O O . VAL A 1 109 ? 20.955 -34.735 51.344 1.00 27.59 109 VAL A O 1
ATOM 839 N N . ASN A 1 110 ? 20.017 -36.631 52.164 1.00 29.72 110 ASN A N 1
ATOM 840 C CA . ASN A 1 110 ? 19.255 -36.268 53.371 1.00 29.72 110 ASN A CA 1
ATOM 841 C C . ASN A 1 110 ? 18.084 -35.268 53.385 1.00 29.72 110 ASN A C 1
ATOM 843 O O . ASN A 1 110 ? 18.231 -34.056 53.500 1.00 29.72 110 ASN A O 1
ATOM 847 N N . HIS A 1 111 ? 16.901 -35.877 53.528 1.00 34.44 111 HIS A N 1
ATOM 848 C CA . HIS A 1 111 ? 15.939 -35.705 54.624 1.00 34.44 111 HIS A CA 1
ATOM 849 C C . HIS A 1 111 ? 16.170 -34.554 55.620 1.00 34.44 111 HIS A C 1
ATOM 851 O O . HIS A 1 111 ? 17.094 -34.596 56.430 1.00 34.44 111 HIS A O 1
ATOM 857 N N . LYS A 1 112 ? 15.160 -33.680 55.737 1.00 33.75 112 LYS A N 1
ATOM 858 C CA . LYS A 1 112 ? 14.566 -33.343 57.041 1.00 33.75 112 LYS A CA 1
ATOM 859 C C . LYS A 1 112 ? 13.114 -32.877 56.899 1.00 33.75 112 LYS A C 1
ATOM 861 O O . LYS A 1 112 ? 12.792 -31.933 56.191 1.00 33.75 112 LYS A O 1
ATOM 866 N N . LYS A 1 113 ? 12.259 -33.609 57.608 1.00 31.80 113 LYS A N 1
ATOM 867 C CA . LYS A 1 113 ? 10.835 -33.397 57.864 1.00 31.80 113 LYS A CA 1
ATOM 868 C C . LYS A 1 113 ? 10.677 -32.319 58.942 1.00 31.80 113 LYS A C 1
ATOM 870 O O . LYS A 1 113 ? 11.286 -32.465 59.997 1.00 31.80 113 LYS A O 1
ATOM 875 N N . VAL A 1 114 ? 9.824 -31.315 58.726 1.00 34.19 114 VAL A N 1
ATOM 876 C CA . VAL A 1 114 ? 9.221 -30.511 59.807 1.00 34.19 114 VAL A CA 1
ATOM 877 C C . VAL A 1 114 ? 7.760 -30.223 59.450 1.00 34.19 114 VAL A C 1
ATOM 879 O O . VAL A 1 114 ? 7.453 -29.749 58.361 1.00 34.19 114 VAL A O 1
ATOM 882 N N . GLU A 1 115 ? 6.862 -30.589 60.364 1.00 29.88 115 GLU A N 1
ATOM 883 C CA . GLU A 1 115 ? 5.405 -30.483 60.258 1.00 29.88 115 GLU A CA 1
ATOM 884 C C . GLU A 1 115 ? 4.853 -29.140 60.789 1.00 29.88 115 GLU A C 1
ATOM 886 O O . GLU A 1 115 ? 5.404 -28.569 61.725 1.00 29.88 115 GLU A O 1
ATOM 891 N N . LYS A 1 116 ? 3.662 -28.786 60.266 1.00 33.12 116 LYS A N 1
ATOM 892 C CA . LYS A 1 116 ? 2.520 -28.053 60.875 1.00 33.12 116 LYS A CA 1
ATOM 893 C C . LYS A 1 116 ? 2.647 -26.555 61.212 1.00 33.12 116 LYS A C 1
ATOM 895 O O . LYS A 1 116 ? 3.293 -26.190 62.185 1.00 33.12 116 LYS A O 1
ATOM 900 N N . LYS A 1 117 ? 1.734 -25.751 60.633 1.00 33.03 117 LYS A N 1
ATOM 901 C CA . LYS A 1 117 ? 0.570 -25.211 61.376 1.00 33.03 117 LYS A CA 1
ATOM 902 C C . LYS A 1 117 ? -0.565 -24.752 60.446 1.00 33.03 117 LYS A C 1
ATOM 904 O O . LYS A 1 117 ? -0.338 -24.122 59.424 1.00 33.03 117 LYS A O 1
ATOM 909 N N . LEU A 1 118 ? -1.779 -25.126 60.843 1.00 32.91 118 LEU A N 1
ATOM 910 C CA . LEU A 1 118 ? -3.078 -24.859 60.228 1.00 32.91 118 LEU A CA 1
ATOM 911 C C . LEU A 1 118 ? -3.496 -23.393 60.457 1.00 32.91 118 LEU A C 1
ATOM 913 O O . LEU A 1 118 ? -3.363 -22.898 61.576 1.00 32.91 118 LEU A O 1
ATOM 917 N N . GLY A 1 119 ? -4.056 -22.739 59.439 1.00 28.56 119 GLY A N 1
ATOM 918 C CA . GLY A 1 119 ? -4.711 -21.434 59.553 1.00 28.56 119 GLY A CA 1
ATOM 919 C C . GLY A 1 119 ? -5.783 -21.290 58.476 1.00 28.56 119 GLY A C 1
ATOM 920 O O . GLY A 1 119 ? -5.476 -20.970 57.335 1.00 28.56 119 GLY A O 1
ATOM 921 N N . PHE A 1 120 ? -7.032 -21.586 58.837 1.00 33.69 120 PHE A N 1
ATOM 922 C CA . PHE A 1 120 ? -8.214 -21.307 58.023 1.00 33.69 120 PHE A CA 1
ATOM 923 C C . PHE A 1 120 ? -8.461 -19.791 57.997 1.00 33.69 120 PHE A C 1
ATOM 925 O O . PHE A 1 120 ? -8.634 -19.186 59.052 1.00 33.69 120 PHE A O 1
ATOM 932 N N . ILE A 1 121 ? -8.536 -19.197 56.806 1.00 35.53 121 ILE A N 1
ATOM 933 C CA . ILE A 1 121 ? -9.168 -17.893 56.581 1.00 35.53 121 ILE A CA 1
ATOM 934 C C . ILE A 1 121 ? -10.198 -18.053 55.466 1.00 35.53 121 ILE A C 1
ATOM 936 O O . ILE A 1 121 ? -9.868 -18.319 54.314 1.00 35.53 121 ILE A O 1
ATOM 940 N N . THR A 1 122 ? -11.467 -17.944 55.842 1.00 32.16 122 THR A N 1
ATOM 941 C CA . THR A 1 122 ? -12.603 -17.849 54.929 1.00 32.16 122 THR A CA 1
ATOM 942 C C . THR A 1 122 ? -12.749 -16.398 54.480 1.00 32.16 122 THR A C 1
ATOM 944 O O . THR A 1 122 ? -13.069 -15.537 55.299 1.00 32.16 122 THR A O 1
ATOM 947 N N . SER A 1 123 ? -12.573 -16.119 53.192 1.00 31.09 123 SER A N 1
ATOM 948 C CA . SER A 1 123 ? -13.098 -14.904 52.569 1.00 31.09 123 SER A CA 1
ATOM 949 C C . SER A 1 123 ? -13.818 -15.278 51.275 1.00 31.09 123 SER A C 1
ATOM 951 O O . SER A 1 123 ? -13.278 -15.927 50.383 1.00 31.09 123 SER A O 1
ATOM 953 N N . THR A 1 124 ? -15.098 -14.932 51.224 1.00 31.19 124 THR A N 1
ATOM 954 C CA . THR A 1 124 ? -15.978 -15.076 50.063 1.00 31.19 124 THR A CA 1
ATOM 955 C C . THR A 1 124 ? -15.533 -14.145 48.927 1.00 31.19 124 THR A C 1
ATOM 957 O O . THR A 1 124 ? -15.071 -13.038 49.216 1.00 31.19 124 THR A O 1
ATOM 960 N N . PRO A 1 125 ? -15.710 -14.518 47.647 1.00 33.75 125 PRO A N 1
ATOM 961 C CA . PRO A 1 125 ? -15.394 -13.635 46.532 1.00 33.75 125 PRO A CA 1
ATOM 962 C C . PRO A 1 125 ? -16.446 -12.520 46.415 1.00 33.75 125 PRO A C 1
ATOM 964 O O . PRO A 1 125 ? -17.641 -12.782 46.300 1.00 33.75 125 PRO A O 1
ATOM 967 N N . ASN A 1 126 ? -15.991 -11.269 46.454 1.00 28.41 126 ASN A N 1
ATOM 968 C CA . ASN A 1 126 ? -16.796 -10.082 46.158 1.00 28.41 126 ASN A CA 1
ATOM 969 C C . ASN A 1 126 ? -16.908 -9.933 44.622 1.00 28.41 126 ASN A C 1
ATOM 971 O O . ASN A 1 126 ? -15.882 -10.077 43.951 1.00 28.41 126 ASN A O 1
ATOM 975 N N . PRO A 1 127 ? -18.089 -9.664 44.032 1.00 39.31 127 PRO A N 1
ATOM 976 C CA . PRO A 1 127 ? -18.224 -9.515 42.586 1.00 39.31 127 PRO A CA 1
ATOM 977 C C . PRO A 1 127 ? -17.639 -8.171 42.131 1.00 39.31 127 PRO A C 1
ATOM 979 O O . PRO A 1 127 ? -18.236 -7.111 42.322 1.00 39.31 127 PRO A O 1
ATOM 982 N N . THR A 1 128 ? -16.449 -8.204 41.536 1.00 38.25 128 THR A N 1
ATOM 983 C CA . THR A 1 128 ? -15.784 -7.011 41.000 1.00 38.25 128 THR A CA 1
ATOM 984 C C . THR A 1 128 ? -16.430 -6.592 39.677 1.00 38.25 128 THR A C 1
ATOM 986 O O . THR A 1 128 ? -16.443 -7.347 38.707 1.00 38.25 128 THR A O 1
ATOM 989 N N . GLN A 1 129 ? -16.963 -5.370 39.651 1.00 37.97 129 GLN A N 1
ATOM 990 C CA . GLN A 1 129 ? -17.399 -4.645 38.453 1.00 37.97 129 GLN A CA 1
ATOM 991 C C . GLN A 1 129 ? -16.230 -4.446 37.460 1.00 37.97 129 GLN A C 1
ATOM 993 O O . GLN A 1 129 ? -15.088 -4.297 37.903 1.00 37.97 129 GLN A O 1
ATOM 998 N N . PRO A 1 130 ? -16.487 -4.400 36.138 1.00 35.91 130 PRO A N 1
ATOM 999 C CA . PRO A 1 130 ? -15.441 -4.256 35.128 1.00 35.91 130 PRO A CA 1
ATOM 1000 C C . PRO A 1 130 ? -14.762 -2.877 35.185 1.00 35.91 130 PRO A C 1
ATOM 1002 O O . PRO A 1 130 ? -15.384 -1.830 35.361 1.00 35.91 130 PRO A O 1
ATOM 1005 N N . ASN A 1 131 ? -13.442 -2.898 35.055 1.00 41.97 131 ASN A N 1
ATOM 1006 C CA . ASN A 1 131 ? -12.505 -1.791 35.192 1.00 41.97 131 ASN A CA 1
ATOM 1007 C C . ASN A 1 131 ? -12.339 -0.994 33.880 1.00 41.97 131 ASN A C 1
ATOM 1009 O O . ASN A 1 131 ? -11.837 -1.517 32.889 1.00 41.97 131 ASN A O 1
ATOM 1013 N N . LYS A 1 132 ? -12.653 0.314 33.922 1.00 39.56 132 LYS A N 1
ATOM 1014 C CA . LYS A 1 132 ? -12.530 1.337 32.847 1.00 39.56 132 LYS A CA 1
ATOM 1015 C C . LYS A 1 132 ? -11.145 1.479 32.177 1.00 39.56 132 LYS A C 1
ATOM 1017 O O . LYS A 1 132 ? -10.979 2.294 31.277 1.00 39.56 132 LYS A O 1
ATOM 1022 N N . SER A 1 133 ? -10.123 0.758 32.633 1.00 47.47 133 SER A N 1
ATOM 1023 C CA . SER A 1 133 ? -8.739 0.897 32.162 1.00 47.47 133 SER A CA 1
ATOM 1024 C C . SER A 1 133 ? -8.432 0.119 30.881 1.00 47.47 133 SER A C 1
ATOM 1026 O O . SER A 1 133 ? -7.430 0.403 30.231 1.00 47.47 133 SER A O 1
ATOM 1028 N N . THR A 1 134 ? -9.254 -0.868 30.522 1.00 45.06 134 THR A N 1
ATOM 1029 C CA . THR A 1 134 ? -8.952 -1.775 29.403 1.00 45.06 134 THR A CA 1
ATOM 1030 C C . THR A 1 134 ? -9.397 -1.204 28.052 1.00 45.06 134 THR A C 1
ATOM 1032 O O . THR A 1 134 ? -8.707 -1.397 27.057 1.00 45.06 134 THR A O 1
ATOM 1035 N N . GLU A 1 135 ? -10.472 -0.411 28.022 1.00 42.41 135 GLU A N 1
ATOM 1036 C CA . GLU A 1 135 ? -11.028 0.153 26.779 1.00 42.41 135 GLU A CA 1
ATOM 1037 C C . GLU A 1 135 ? -10.125 1.234 26.159 1.00 42.41 135 GLU A C 1
ATOM 1039 O O . GLU A 1 135 ? -9.947 1.279 24.945 1.00 42.41 135 GLU A O 1
ATOM 1044 N N . ALA A 1 136 ? -9.471 2.073 26.970 1.00 42.94 136 ALA A N 1
ATOM 1045 C CA . ALA A 1 136 ? -8.614 3.150 26.458 1.00 42.94 136 ALA A CA 1
ATOM 1046 C C . ALA A 1 136 ? -7.333 2.641 25.764 1.00 42.94 136 ALA A C 1
ATOM 1048 O O . ALA A 1 136 ? -6.846 3.266 24.824 1.00 42.94 136 ALA A O 1
ATOM 1049 N N . ALA A 1 137 ? -6.791 1.502 26.206 1.00 49.16 137 ALA A N 1
ATOM 1050 C CA . ALA A 1 137 ? -5.601 0.896 25.606 1.00 49.16 137 ALA A CA 1
ATOM 1051 C C . ALA A 1 137 ? -5.905 0.179 24.278 1.00 49.16 137 ALA A C 1
ATOM 1053 O O . ALA A 1 137 ? -5.010 0.003 23.452 1.00 49.16 137 ALA A O 1
ATOM 1054 N N . GLU A 1 138 ? -7.159 -0.224 24.059 1.00 48.97 138 GLU A N 1
ATOM 1055 C CA . GLU A 1 138 ? -7.624 -0.770 22.782 1.00 48.97 138 GLU A CA 1
ATOM 1056 C C . GLU A 1 138 ? -7.794 0.327 21.722 1.00 48.97 138 GLU A C 1
ATOM 1058 O O . GLU A 1 138 ? -7.454 0.113 20.561 1.00 48.97 138 GLU A O 1
ATOM 1063 N N . ILE A 1 139 ? -8.222 1.523 22.141 1.00 49.56 139 ILE A N 1
ATOM 1064 C CA . ILE A 1 139 ? -8.465 2.686 21.272 1.00 49.56 139 ILE A CA 1
ATOM 1065 C C . ILE A 1 139 ? -7.164 3.254 20.667 1.00 49.56 139 ILE A C 1
ATOM 1067 O O . ILE A 1 139 ? -7.186 3.803 19.573 1.00 49.56 139 ILE A O 1
ATOM 1071 N N . LEU A 1 140 ? -6.006 3.079 21.314 1.00 54.38 140 LEU A N 1
ATOM 1072 C CA . LEU A 1 140 ? -4.732 3.680 20.874 1.00 54.38 140 LEU A CA 1
ATOM 1073 C C . LEU A 1 140 ? -3.950 2.877 19.819 1.00 54.38 140 LEU A C 1
ATOM 1075 O O . LEU A 1 140 ? -2.871 3.306 19.400 1.00 54.38 140 LEU A O 1
ATOM 1079 N N . ARG A 1 141 ? -4.461 1.724 19.379 1.00 65.38 141 ARG A N 1
ATOM 1080 C CA . ARG A 1 141 ? -3.782 0.886 18.380 1.00 65.38 141 ARG A CA 1
ATOM 1081 C C . ARG A 1 141 ? -4.149 1.384 16.986 1.00 65.38 141 ARG A C 1
ATOM 1083 O O . ARG A 1 141 ? -5.336 1.428 16.689 1.00 65.38 141 ARG A O 1
ATOM 1090 N N . PRO A 1 142 ? -3.191 1.708 16.103 1.00 65.62 142 PRO A N 1
ATOM 1091 C CA . PRO A 1 142 ? -3.507 2.231 14.777 1.00 65.62 142 PRO A CA 1
ATOM 1092 C C . PRO A 1 142 ? -4.058 1.135 13.854 1.00 65.62 142 PRO A C 1
ATOM 1094 O O . PRO A 1 142 ? -4.460 1.429 12.735 1.00 65.62 142 PRO A O 1
ATOM 1097 N N . PHE A 1 143 ? -4.044 -0.131 14.286 1.00 73.31 143 PHE A N 1
ATOM 1098 C CA . PHE A 1 143 ? -4.751 -1.239 13.652 1.00 73.31 143 PHE A CA 1
ATOM 1099 C C . PHE A 1 143 ? -4.877 -2.437 14.597 1.00 73.31 143 PHE A C 1
ATOM 1101 O O . PHE A 1 143 ? -4.012 -2.702 15.437 1.00 73.31 143 PHE A O 1
ATOM 1108 N N . ASN A 1 144 ? -5.941 -3.213 14.401 1.00 75.44 144 ASN A N 1
ATOM 1109 C CA . ASN A 1 144 ? -6.081 -4.561 14.936 1.00 75.44 144 ASN A CA 1
ATOM 1110 C C . ASN A 1 144 ? -5.530 -5.549 13.901 1.00 75.44 144 ASN A C 1
ATOM 1112 O O . ASN A 1 144 ? -6.089 -5.655 12.813 1.00 75.44 144 ASN A O 1
ATOM 1116 N N . ILE A 1 145 ? -4.464 -6.287 14.232 1.00 74.75 145 ILE A N 1
ATOM 1117 C CA . ILE A 1 145 ? -3.804 -7.209 13.288 1.00 74.75 145 ILE A CA 1
ATOM 1118 C C . ILE A 1 145 ? -4.760 -8.265 12.707 1.00 74.75 145 ILE A C 1
ATOM 1120 O O . ILE A 1 145 ? -4.550 -8.718 11.589 1.00 74.75 145 ILE A O 1
ATOM 1124 N N . ASN A 1 146 ? -5.832 -8.608 13.430 1.00 74.00 146 ASN A N 1
ATOM 1125 C CA . ASN A 1 146 ? -6.844 -9.560 12.965 1.00 74.00 146 ASN A CA 1
ATOM 1126 C C . ASN A 1 146 ? -7.757 -8.987 11.867 1.00 74.00 146 ASN A C 1
ATOM 1128 O O . ASN A 1 146 ? -8.363 -9.754 11.126 1.00 74.00 146 ASN A O 1
ATOM 1132 N N . ASN A 1 147 ? -7.852 -7.659 11.764 1.00 83.19 147 ASN A N 1
ATOM 1133 C CA . ASN A 1 147 ? -8.666 -6.955 10.770 1.00 83.19 147 ASN A CA 1
ATOM 1134 C C . ASN A 1 147 ? -7.804 -6.212 9.735 1.00 83.19 147 ASN A C 1
ATOM 1136 O O . ASN A 1 147 ? -8.346 -5.575 8.837 1.00 83.19 147 ASN A O 1
ATOM 1140 N N . LEU A 1 148 ? -6.477 -6.279 9.865 1.00 91.62 148 LEU A N 1
ATOM 1141 C CA . LEU A 1 148 ? -5.529 -5.666 8.947 1.00 91.62 148 LEU A CA 1
ATOM 1142 C C . LEU A 1 148 ? -5.198 -6.637 7.813 1.00 91.62 148 LEU A C 1
ATOM 1144 O O . LEU A 1 148 ? -4.778 -7.765 8.069 1.00 91.62 148 LEU A O 1
ATOM 1148 N N . CYS A 1 149 ? -5.285 -6.166 6.571 1.00 95.88 149 CYS A N 1
ATOM 1149 C CA . CYS A 1 149 ? -4.780 -6.884 5.406 1.00 95.88 149 CYS A CA 1
ATOM 1150 C C . CYS A 1 149 ? -3.483 -6.255 4.893 1.00 95.88 149 CYS A C 1
ATOM 1152 O O . CYS A 1 149 ? -3.424 -5.061 4.597 1.00 95.88 149 CYS A O 1
ATOM 1154 N N . VAL A 1 150 ? -2.439 -7.061 4.724 1.00 97.69 150 VAL A N 1
ATOM 1155 C CA . VAL A 1 150 ? -1.304 -6.690 3.877 1.00 97.69 150 VAL A CA 1
ATOM 1156 C C . VAL A 1 150 ? -1.636 -7.087 2.449 1.00 97.69 150 VAL A C 1
ATOM 1158 O O . VAL A 1 150 ? -1.959 -8.240 2.185 1.00 97.69 150 VAL A O 1
ATOM 1161 N N . TRP A 1 151 ? -1.575 -6.118 1.543 1.00 98.62 151 TRP A N 1
ATOM 1162 C CA . TRP A 1 151 ? -1.914 -6.297 0.140 1.00 98.62 151 TRP A CA 1
ATOM 1163 C C . TRP A 1 151 ? -0.685 -6.014 -0.716 1.00 98.62 151 TRP A C 1
ATOM 1165 O O . TRP A 1 151 ? -0.178 -4.894 -0.757 1.00 98.62 151 TRP A O 1
ATOM 1175 N N . VAL A 1 152 ? -0.179 -7.035 -1.388 1.00 98.56 152 VAL A N 1
ATOM 1176 C CA . VAL A 1 152 ? 0.999 -6.967 -2.245 1.00 98.56 152 VAL A CA 1
ATOM 1177 C C . VAL A 1 152 ? 0.542 -6.928 -3.700 1.00 98.56 152 VAL A C 1
ATOM 1179 O O . VAL A 1 152 ? -0.217 -7.777 -4.160 1.00 98.56 152 VAL A O 1
ATOM 1182 N N . GLN A 1 153 ? 0.974 -5.890 -4.415 1.00 98.38 153 GLN A N 1
ATOM 1183 C CA . GLN A 1 153 ? 0.448 -5.580 -5.743 1.00 98.38 153 GLN A CA 1
ATOM 1184 C C . GLN A 1 153 ? 0.848 -6.586 -6.819 1.00 98.38 153 GLN A C 1
ATOM 1186 O O . GLN A 1 153 ? 1.812 -7.333 -6.678 1.00 98.38 153 GLN A O 1
ATOM 1191 N N . LEU A 1 154 ? 0.115 -6.543 -7.931 1.00 97.75 154 LEU A N 1
ATOM 1192 C CA . LEU A 1 154 ? 0.318 -7.397 -9.098 1.00 97.75 154 LEU A CA 1
ATOM 1193 C C . LEU A 1 154 ? 1.788 -7.452 -9.547 1.00 97.75 154 LEU A C 1
ATOM 1195 O O . LEU A 1 154 ? 2.450 -6.423 -9.709 1.00 97.75 154 LEU A O 1
ATOM 1199 N N . GLY A 1 155 ? 2.274 -8.667 -9.787 1.00 97.88 155 GLY A N 1
ATOM 1200 C CA . GLY A 1 155 ? 3.645 -8.983 -10.170 1.00 97.88 155 GLY A CA 1
ATOM 1201 C C . GLY A 1 155 ? 4.627 -9.086 -8.999 1.00 97.88 155 GLY A C 1
ATOM 1202 O O . GLY A 1 155 ? 5.819 -9.290 -9.235 1.00 97.88 155 GLY A O 1
ATOM 1203 N N . LEU A 1 156 ? 4.170 -8.929 -7.754 1.00 98.19 156 LEU A N 1
ATOM 1204 C CA . LEU A 1 156 ? 4.992 -9.021 -6.549 1.00 98.19 156 LEU A CA 1
ATOM 1205 C C . LEU A 1 156 ? 4.504 -10.181 -5.679 1.00 98.19 156 LEU A C 1
ATOM 1207 O O . LEU A 1 156 ? 3.313 -10.312 -5.417 1.00 98.19 156 LEU A O 1
ATOM 1211 N N . HIS A 1 157 ? 5.440 -11.001 -5.214 1.00 98.31 157 HIS A N 1
ATOM 1212 C CA . HIS A 1 157 ? 5.167 -12.140 -4.340 1.00 98.31 157 HIS A CA 1
ATOM 1213 C C . HIS A 1 157 ? 6.437 -12.558 -3.604 1.00 98.31 157 HIS A C 1
ATOM 1215 O O . HIS A 1 157 ? 7.548 -12.372 -4.114 1.00 98.31 157 HIS A O 1
ATOM 1221 N N . ASN A 1 158 ? 6.300 -13.133 -2.411 1.00 98.62 158 ASN A N 1
ATOM 1222 C CA . ASN A 1 158 ? 7.428 -13.720 -1.694 1.00 98.62 158 ASN A CA 1
ATOM 1223 C C . ASN A 1 158 ? 6.967 -14.793 -0.694 1.00 98.62 158 ASN A C 1
ATOM 1225 O O . ASN A 1 158 ? 6.327 -14.496 0.313 1.00 98.62 158 ASN A O 1
ATOM 1229 N N . SER A 1 159 ? 7.391 -16.040 -0.925 1.00 98.31 159 SER A N 1
ATOM 1230 C CA . SER A 1 159 ? 7.012 -17.185 -0.083 1.00 98.31 159 SER A CA 1
ATOM 1231 C C . SER A 1 159 ? 7.415 -17.052 1.394 1.00 98.31 159 SER A C 1
ATOM 1233 O O . SER A 1 159 ? 6.664 -17.474 2.272 1.00 98.31 159 SER A O 1
ATOM 1235 N N . GLU A 1 160 ? 8.557 -16.432 1.697 1.00 98.44 160 GLU A N 1
ATOM 1236 C CA . GLU A 1 160 ? 8.983 -16.173 3.075 1.00 98.44 160 GLU A CA 1
ATOM 1237 C C . GLU A 1 160 ? 8.066 -15.141 3.742 1.00 98.44 160 GLU A C 1
ATOM 1239 O O . GLU A 1 160 ? 7.627 -15.339 4.874 1.00 98.44 160 GLU A O 1
ATOM 1244 N N . ALA A 1 161 ? 7.707 -14.072 3.027 1.00 98.31 161 ALA A N 1
ATOM 1245 C CA . ALA A 1 161 ? 6.780 -13.060 3.529 1.00 98.31 161 ALA A CA 1
ATOM 1246 C C . ALA A 1 161 ? 5.394 -13.657 3.828 1.00 98.31 161 ALA A C 1
ATOM 1248 O O . ALA A 1 161 ? 4.834 -13.403 4.898 1.00 98.31 161 ALA A O 1
ATOM 1249 N N . ALA A 1 162 ? 4.885 -14.513 2.937 1.00 98.00 162 ALA A N 1
ATOM 1250 C CA . ALA A 1 162 ? 3.633 -15.237 3.141 1.00 98.00 162 ALA A CA 1
ATOM 1251 C C . ALA A 1 162 ? 3.686 -16.155 4.379 1.00 98.00 162 ALA A C 1
ATOM 1253 O O . ALA A 1 162 ? 2.736 -16.206 5.164 1.00 98.00 162 ALA A O 1
ATOM 1254 N N . LEU A 1 163 ? 4.810 -16.848 4.609 1.00 97.75 163 LEU A N 1
ATOM 1255 C CA . LEU A 1 163 ? 5.012 -17.677 5.804 1.00 97.75 163 LEU A CA 1
ATOM 1256 C C . LEU A 1 163 ? 5.030 -16.845 7.093 1.00 97.75 163 LEU A C 1
ATOM 1258 O O . LEU A 1 163 ? 4.397 -17.237 8.076 1.00 97.75 163 LEU A O 1
ATOM 1262 N N . ILE A 1 164 ? 5.710 -15.693 7.087 1.00 96.06 164 ILE A N 1
ATOM 1263 C CA . ILE A 1 164 ? 5.730 -14.764 8.226 1.00 96.06 164 ILE A CA 1
ATOM 1264 C C . ILE A 1 164 ? 4.308 -14.285 8.535 1.00 96.06 164 ILE A C 1
ATOM 1266 O O . ILE A 1 164 ? 3.873 -14.371 9.686 1.00 96.06 164 ILE A O 1
ATOM 1270 N N . ALA A 1 165 ? 3.559 -13.835 7.524 1.00 95.44 165 ALA A N 1
ATOM 1271 C CA . ALA A 1 165 ? 2.184 -13.376 7.706 1.00 95.44 165 ALA A CA 1
ATOM 1272 C C . ALA A 1 165 ? 1.287 -14.482 8.285 1.00 95.44 165 ALA A C 1
ATOM 1274 O O . ALA A 1 165 ? 0.610 -14.272 9.295 1.00 95.44 165 ALA A O 1
ATOM 1275 N N . LYS A 1 166 ? 1.367 -15.696 7.722 1.00 94.81 166 LYS A N 1
ATOM 1276 C CA . LYS A 1 166 ? 0.622 -16.867 8.198 1.00 94.81 166 LYS A CA 1
ATOM 1277 C C . LYS A 1 166 ? 0.932 -17.202 9.657 1.00 94.81 166 LYS A C 1
ATOM 1279 O O . LYS A 1 166 ? 0.012 -17.428 10.437 1.00 94.81 166 LYS A O 1
ATOM 1284 N N . HIS A 1 167 ? 2.207 -17.205 10.050 1.00 93.19 167 HIS A N 1
ATOM 1285 C CA . HIS A 1 167 ? 2.618 -17.471 11.435 1.00 93.19 167 HIS A CA 1
ATOM 1286 C C . HIS A 1 167 ? 2.061 -16.433 12.427 1.00 93.19 167 HIS A C 1
ATOM 1288 O O . HIS A 1 167 ? 1.862 -16.724 13.605 1.00 93.19 167 HIS A O 1
ATOM 1294 N N . HIS A 1 168 ? 1.792 -15.216 11.954 1.00 90.56 168 HIS A N 1
ATOM 1295 C CA . HIS A 1 168 ? 1.258 -14.121 12.756 1.00 90.56 168 HIS A CA 1
ATOM 1296 C C . HIS A 1 168 ? -0.264 -13.966 12.658 1.00 90.56 168 HIS A C 1
ATOM 1298 O O . HIS A 1 168 ? -0.795 -13.047 13.279 1.00 90.56 168 HIS A O 1
ATOM 1304 N N . ASN A 1 169 ? -0.951 -14.860 11.934 1.00 91.62 169 ASN A N 1
ATOM 1305 C CA . ASN A 1 169 ? -2.384 -14.771 11.645 1.00 91.62 169 ASN A CA 1
ATOM 1306 C C . ASN A 1 169 ? -2.780 -13.425 11.002 1.00 91.62 169 ASN A C 1
ATOM 1308 O O . ASN A 1 169 ? -3.841 -12.876 11.285 1.00 91.62 169 ASN A O 1
ATOM 1312 N N . LEU A 1 170 ? -1.889 -12.877 10.174 1.00 92.31 170 LEU A N 1
ATOM 1313 C CA . LEU A 1 170 ? -2.097 -11.638 9.435 1.00 92.31 170 LEU A CA 1
ATOM 1314 C C . LEU A 1 170 ? -2.727 -11.966 8.080 1.00 92.31 170 LEU A C 1
ATOM 1316 O O . LEU A 1 170 ? -2.213 -12.827 7.362 1.00 92.31 170 LEU A O 1
ATOM 1320 N N . LEU A 1 171 ? -3.807 -11.268 7.717 1.00 95.62 171 LEU A N 1
ATOM 1321 C CA . LEU A 1 171 ? -4.370 -11.382 6.374 1.00 95.62 171 LEU A CA 1
ATOM 1322 C C . LEU A 1 171 ? -3.347 -10.860 5.362 1.00 95.62 171 LEU A C 1
ATOM 1324 O O . LEU A 1 171 ? -2.798 -9.767 5.520 1.00 95.62 171 LEU A O 1
ATOM 1328 N N . TYR A 1 172 ? -3.069 -11.668 4.346 1.00 97.38 172 TYR A N 1
ATOM 1329 C CA . TYR A 1 172 ? -2.018 -11.416 3.373 1.00 97.38 172 TYR A CA 1
ATOM 1330 C C . TYR A 1 172 ? -2.490 -11.849 1.991 1.00 97.38 172 TYR A C 1
ATOM 1332 O O . TYR A 1 172 ? -2.800 -13.021 1.789 1.00 97.38 172 TYR A O 1
ATOM 1340 N N . GLU A 1 173 ? -2.534 -10.889 1.076 1.00 98.00 173 GLU A N 1
ATOM 1341 C CA . GLU A 1 173 ? -2.870 -11.068 -0.334 1.00 98.00 173 GLU A CA 1
ATOM 1342 C C . GLU A 1 173 ? -1.662 -10.638 -1.167 1.00 98.00 173 GLU A C 1
ATOM 1344 O O . GLU A 1 173 ? -1.070 -9.592 -0.888 1.00 98.00 173 GLU A O 1
ATOM 1349 N N . GLU A 1 174 ? -1.282 -11.417 -2.178 1.00 98.19 174 GLU A N 1
ATOM 1350 C CA . GLU A 1 174 ? -0.166 -11.092 -3.071 1.00 98.19 174 GLU A CA 1
ATOM 1351 C C . GLU A 1 174 ? -0.497 -11.335 -4.539 1.00 98.19 174 GLU A C 1
ATOM 1353 O O . GLU A 1 174 ? -1.497 -11.967 -4.863 1.00 98.19 174 GLU A O 1
ATOM 1358 N N . ASP A 1 175 ? 0.342 -10.788 -5.422 1.00 98.19 175 ASP A N 1
ATOM 1359 C CA . ASP A 1 175 ? 0.172 -10.844 -6.874 1.00 98.19 175 ASP A CA 1
ATOM 1360 C C . ASP A 1 175 ? -1.203 -10.349 -7.364 1.00 98.19 175 ASP A C 1
ATOM 1362 O O . ASP A 1 175 ? -1.761 -10.831 -8.348 1.00 98.19 175 ASP A O 1
ATOM 1366 N N . SER A 1 176 ? -1.758 -9.342 -6.683 1.00 97.75 176 SER A N 1
ATOM 1367 C CA . SER A 1 176 ? -3.117 -8.867 -6.939 1.00 97.75 176 SER A CA 1
ATOM 1368 C C . SER A 1 176 ? 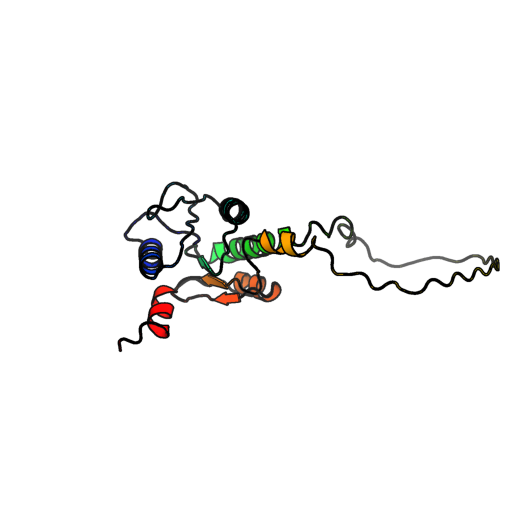-3.185 -7.345 -6.961 1.00 97.75 176 SER A C 1
ATOM 1370 O O . SER A 1 176 ? -2.704 -6.664 -6.055 1.00 97.75 176 SER A O 1
ATOM 1372 N N . CYS A 1 177 ? -3.780 -6.757 -8.003 1.00 98.06 177 CYS A N 1
ATOM 1373 C CA . CYS A 1 177 ? -3.941 -5.304 -8.067 1.00 98.06 177 CYS A CA 1
ATOM 1374 C C . CYS A 1 177 ? -5.235 -4.870 -7.377 1.00 98.06 177 CYS A C 1
ATOM 1376 O O . CYS A 1 177 ? -6.322 -5.099 -7.907 1.00 98.06 177 CYS A O 1
ATOM 1378 N N . ILE A 1 178 ? -5.122 -4.136 -6.265 1.00 97.62 178 ILE A N 1
ATOM 1379 C CA . ILE A 1 178 ? -6.291 -3.684 -5.490 1.00 97.62 178 ILE A CA 1
ATOM 1380 C C . ILE A 1 178 ? -7.297 -2.874 -6.320 1.00 97.62 178 ILE A C 1
ATOM 1382 O O . ILE A 1 178 ? -8.500 -2.977 -6.111 1.00 97.62 178 ILE A O 1
ATOM 1386 N N . LYS A 1 179 ? -6.827 -2.092 -7.303 1.00 97.25 179 LYS A N 1
ATOM 1387 C CA . LYS A 1 179 ? -7.705 -1.346 -8.213 1.00 97.25 179 LYS A CA 1
ATOM 1388 C C . LYS A 1 179 ? -8.529 -2.294 -9.084 1.00 97.25 179 LYS A C 1
ATOM 1390 O O . LYS A 1 179 ? -9.725 -2.078 -9.239 1.00 97.25 179 LYS A O 1
ATOM 1395 N N . LEU A 1 180 ? -7.897 -3.316 -9.662 1.00 96.75 180 LEU A N 1
ATOM 1396 C CA . LEU A 1 180 ? -8.594 -4.283 -10.513 1.00 96.75 180 LEU A CA 1
ATOM 1397 C C . LEU A 1 180 ? -9.572 -5.123 -9.691 1.00 96.75 180 LEU A C 1
ATOM 1399 O O . LEU A 1 180 ? -10.709 -5.297 -10.116 1.00 96.75 180 LEU A O 1
ATOM 1403 N N . GLU A 1 181 ? -9.177 -5.551 -8.491 1.00 96.75 181 GLU A N 1
ATOM 1404 C CA . GLU A 1 181 ? -10.059 -6.289 -7.583 1.00 96.75 181 GLU A CA 1
ATOM 1405 C C . GLU A 1 181 ? -11.234 -5.441 -7.100 1.00 96.75 181 GLU A C 1
ATOM 1407 O O . GLU A 1 181 ? -12.371 -5.911 -7.090 1.00 96.75 181 GLU A O 1
ATOM 1412 N N . TYR A 1 182 ? -10.998 -4.165 -6.787 1.00 96.06 182 TYR A N 1
ATOM 1413 C CA . TYR A 1 182 ? -12.073 -3.231 -6.473 1.00 96.06 182 TYR A CA 1
ATOM 1414 C C . TYR A 1 182 ? -13.075 -3.148 -7.628 1.00 96.06 182 TYR A C 1
ATOM 1416 O O . TYR A 1 182 ? -14.276 -3.289 -7.408 1.00 96.06 182 TYR A O 1
ATOM 1424 N N . LEU A 1 183 ? -12.596 -2.943 -8.860 1.00 95.31 183 LEU A N 1
ATOM 1425 C CA . LEU A 1 183 ? -13.461 -2.864 -10.039 1.00 95.31 183 LEU A CA 1
ATOM 1426 C C . LEU A 1 183 ? -14.231 -4.176 -10.247 1.00 95.31 183 LEU A C 1
ATOM 1428 O O . LEU A 1 183 ? -15.445 -4.148 -10.406 1.00 95.31 183 LEU A O 1
ATOM 1432 N N . ARG A 1 184 ? -13.555 -5.326 -10.148 1.00 94.44 184 ARG A N 1
ATOM 1433 C CA . ARG A 1 184 ? -14.159 -6.660 -10.276 1.00 94.44 184 ARG A CA 1
ATOM 1434 C C . ARG A 1 184 ? -15.285 -6.901 -9.265 1.00 94.44 184 ARG A C 1
ATOM 1436 O O . ARG A 1 184 ? -16.277 -7.549 -9.596 1.00 94.44 184 ARG A O 1
ATOM 1443 N N . ILE A 1 185 ? -15.114 -6.440 -8.026 1.00 93.81 185 ILE A N 1
ATOM 1444 C CA . ILE A 1 185 ? -16.043 -6.714 -6.922 1.00 93.81 185 ILE A CA 1
ATOM 1445 C C . ILE A 1 185 ? -17.183 -5.691 -6.881 1.00 93.81 185 ILE A C 1
ATOM 1447 O O . ILE A 1 185 ? -18.346 -6.076 -6.732 1.00 93.81 185 ILE A O 1
ATOM 1451 N N . PHE A 1 186 ? -16.857 -4.403 -6.993 1.00 90.81 186 PHE A N 1
ATOM 1452 C CA . PHE A 1 186 ? -17.777 -3.305 -6.695 1.00 90.81 186 PHE A CA 1
ATOM 1453 C C . PHE A 1 186 ? -18.291 -2.579 -7.937 1.00 90.81 186 PHE A C 1
ATOM 1455 O O . PHE A 1 186 ? -19.416 -2.084 -7.918 1.00 90.81 186 PHE A O 1
ATOM 1462 N N . ASP A 1 187 ? -17.514 -2.528 -9.018 1.00 80.31 187 ASP A N 1
ATOM 1463 C CA . ASP A 1 187 ? -17.885 -1.820 -10.245 1.00 80.31 187 ASP A CA 1
ATOM 1464 C C . ASP A 1 187 ? -18.397 -2.825 -11.284 1.00 80.31 187 ASP A C 1
ATOM 1466 O O . ASP A 1 187 ? -17.769 -3.103 -12.304 1.00 80.31 187 ASP A O 1
ATOM 1470 N N . LYS A 1 188 ? -19.570 -3.413 -11.002 1.00 61.59 188 LYS A N 1
ATOM 1471 C CA . LYS A 1 188 ? -20.300 -4.290 -11.936 1.00 61.59 188 LYS A CA 1
ATOM 1472 C C . LYS A 1 188 ? -20.951 -3.503 -13.083 1.00 61.59 188 LYS A C 1
ATOM 1474 O O . LYS A 1 188 ? -22.124 -3.706 -13.389 1.00 61.59 188 LYS A O 1
ATOM 1479 N N . GLN A 1 189 ? -20.210 -2.606 -13.719 1.00 56.50 189 GLN A N 1
ATOM 1480 C CA . GLN A 1 189 ? -20.542 -2.154 -15.066 1.00 56.50 189 GLN A CA 1
ATOM 1481 C C . GLN A 1 189 ? -19.834 -3.097 -16.039 1.00 56.50 189 GLN A C 1
ATOM 1483 O O . GLN A 1 189 ? -18.730 -2.829 -16.507 1.00 56.50 189 GLN A O 1
ATOM 1488 N N . CYS A 1 190 ? -20.457 -4.266 -16.218 1.00 48.81 190 CYS A N 1
ATOM 1489 C CA . CYS A 1 190 ? -20.187 -5.170 -17.331 1.00 48.81 190 CYS A CA 1
ATOM 1490 C C . CYS A 1 190 ? -20.631 -4.539 -18.653 1.00 48.81 190 CYS A C 1
ATOM 1492 O O . CYS A 1 190 ? -21.670 -3.838 -18.642 1.00 48.81 190 CYS A O 1
#

pLDDT: mean 76.56, std 27.15, range [27.55, 98.69]

Foldseek 3Di:
DEPQDLDCPDPSLVLVVLCVVVPDDDAAADLVWDAHPNHTYHNDPVVSQVVLLVVLAAAQEAEDPDAQVCLQVNLVVVLCLLCVLVPVPDDDDDDDDPDDDDDDDDDDDDDDDDDDDDDDDDDDDDDDDDDPPPVVSVSSGNYNQQRHEYAAEAPHDYPSSVVSCVVSNGHYHYNHHPSVVCCVPPVPPD